Protein 2ZCM (pdb70)

Solvent-accessible surface area: 16017 Å² total

Foldseek 3Di:
DVQLLVVVLVQCLVQNLVGDALCNSCVSVVHHSVCCPPVPHHSLVSLVVNVVVLLVVLVVQEELVVVLVSVLCLLPVDDLSSLSSVVSCVVRDVVCVVVVVVSVVVSVVVLLVRLQRHDDVVFFQDPSVVSSVVVLNVVLSVLSSPCVVPVDVCSHSVVSSVVVVVVCVVGGD/DVQLLVQVLQVCLVQNLVRDDLCNSCVSVVHDSVVVVVPDDGSLVSVVVNVVVLLVLVLPLVQAELVSLLRSLLCLLPPDDLSSLSSVVSVVVDDPVCVVVNVVSVVVVVVSLLVVRLNRDDVVWFVDDSVVVSVSVLNVVLSVLSNCCVVPVDVCSHSVNSSVVVVVVSVVRTD

Organism: Staphylococcus epidermidis (strain ATCC 35984 / DSM 28319 / BCRC 17069 / CCUG 31568 / BM 3577 / RP62A) (NCBI:txid176279)

B-factor: mean 23.37, std 12.51, range [7.29, 65.71]

Radius of gyration: 21.3 Å; Cα contacts (8 Å, |Δi|>4): 359; chains: 2; bounding box: 66×36×51 Å

InterPro domains:
  IPR001647 DNA-binding HTH domain, TetR-type [PF00440] (5-48)
  IPR001647 DNA-binding HTH domain, TetR-type [PR00455] (5-18)
  IPR001647 DNA-binding HTH domain, TetR-type [PR00455] (26-49)
  IPR001647 DNA-binding HTH domain, TetR-type [PS50977] (1-59)
  IPR009057 Homedomain-like superfamily [SSF46689] (2-67)
  IPR041646 IcaR, C-terminal [PF18665] (72-181)
  IPR050624 Nucleoid occlusion factor SlmA/HTH-type transcriptional regulator [PTHR43479] (2-145)

CATH classification: 1.10.357.10

Nearest PDB structures (foldseek):
  2zcm-assembly1_A  TM=1.002E+00  e=6.397E-26  Staphylococcus epidermidis RP62A
  2zcm-assembly1_B  TM=9.582E-01  e=2.942E-22  Staphylococcus epidermidis RP62A
  2zcn-assembly2_D  TM=9.385E-01  e=4.643E-21  Staphylococcus epidermidis RP62A
  2zcn-assembly1_B  TM=9.420E-01  e=6.685E-21  Staphylococcus epidermidis RP62A
  2zcn-assembly2_C  TM=9.587E-01  e=2.726E-20  Staphylococcus epidermidis RP62A

Secondary structure (DSSP, 8-state):
-HHHHHHHHHHHHHH-TTT--HHHHHHHTT--HHHIIIII--HHHHHHHHHHHHHHHHHH---HHHHHHHHHHHHHHS-HHHHHHHHGGGG--GGGHHHHHHHHHHHHHHHHHHHHHH--TTTBSS-HHHHH----HHHHHHHHHHHHHH--GGG-HHHHHHHHHHHHHHHB-/-HHHHHHHHHHHHHH-TTT--HHHHHHHTT--GGGGGGT-SSHHHHHHHHHHHHHHHHHH-----HHHHHHHHHHHHHHS-HHHHHHHHGGGGS-GGGHHHHHHHHHHHHHHHHHHHGGG--TTTBSS-HHHHH----HHHHHHHHHHHHHH--GGG-HHHHHHHHHHHHHHHB-

Structure (mmCIF, N/CA/C/O backbone):
data_2ZCM
#
_entry.id   2ZCM
#
_cell.length_a   61.78
_cell.length_b   50.70
_cell.length_c   63.34
_cell.angle_alpha   90
_cell.angle_beta   97.09
_cell.angle_gamma   90
#
_symmetry.space_group_name_H-M   'P 1 21 1'
#
loop_
_entity.id
_entity.type
_entity.pdbx_description
1 polymer 'Biofilm operon icaABCD HTH-type negative transcriptional regulator icaR'
2 water water
#
loop_
_atom_site.group_PDB
_atom_site.id
_atom_site.type_symbol
_atom_site.label_atom_id
_atom_site.label_alt_id
_atom_site.label_comp_id
_atom_site.label_asym_id
_atom_site.label_entity_id
_atom_site.label_seq_id
_atom_site.pdbx_PDB_ins_code
_atom_site.Cartn_x
_atom_site.Cartn_y
_atom_site.Cartn_z
_atom_site.occupancy
_atom_site.B_iso_or_equiv
_atom_site.auth_seq_id
_atom_site.auth_comp_id
_atom_site.auth_asym_id
_atom_site.auth_atom_id
_atom_site.pdbx_PDB_model_num
ATOM 9 N N . LYS A 1 9 ? 30.579 28.100 64.137 1.00 23.27 2 LYS A N 1
ATOM 10 C CA . LYS A 1 9 ? 29.818 27.258 63.225 1.00 24.09 2 LYS A CA 1
ATOM 11 C C . LYS A 1 9 ? 28.365 27.682 63.225 1.00 24.17 2 LYS A C 1
ATOM 12 O O . LYS A 1 9 ? 27.762 27.812 62.150 1.00 22.40 2 LYS A O 1
ATOM 18 N N . ASP A 1 10 ? 27.802 27.940 64.401 1.00 24.49 3 ASP A N 1
ATOM 19 C CA . ASP A 1 10 ? 26.396 28.354 64.431 1.00 22.87 3 ASP A CA 1
ATOM 20 C C . ASP A 1 10 ? 26.179 29.685 63.732 1.00 22.26 3 ASP A C 1
ATOM 21 O O . ASP A 1 10 ? 25.203 29.862 63.025 1.00 20.87 3 ASP A O 1
ATOM 26 N N . LYS A 1 11 ? 27.094 30.619 63.906 1.00 19.77 4 LYS A N 1
ATOM 27 C CA . LYS A 1 11 ? 26.988 31.913 63.271 1.00 19.93 4 LYS A CA 1
ATOM 28 C C . LYS A 1 11 ? 27.086 31.770 61.743 1.00 19.03 4 LYS A C 1
ATOM 29 O O . LYS A 1 11 ? 26.376 32.454 60.995 1.00 18.75 4 LYS A O 1
ATOM 35 N N . ILE A 1 12 ? 27.975 30.888 61.274 1.00 17.03 5 ILE A N 1
ATOM 36 C CA . ILE A 1 12 ? 28.110 30.666 59.836 1.00 15.91 5 ILE A CA 1
ATOM 37 C C . ILE A 1 12 ? 26.770 30.142 59.282 1.00 12.61 5 ILE A C 1
ATOM 38 O O . ILE A 1 12 ? 26.300 30.621 58.272 1.00 13.53 5 ILE A O 1
ATOM 43 N N . ILE A 1 13 ? 26.190 29.149 59.937 1.00 15.90 6 ILE A N 1
ATOM 44 C CA . ILE A 1 13 ? 24.959 28.586 59.403 1.00 15.18 6 ILE A CA 1
ATOM 45 C C . ILE A 1 13 ? 23.840 29.592 59.450 1.00 16.62 6 ILE A C 1
ATOM 46 O O . ILE A 1 13 ? 23.070 29.686 58.494 1.00 15.82 6 ILE A O 1
ATOM 51 N N . ASP A 1 14 ? 23.744 30.367 60.525 1.00 17.49 7 ASP A N 1
ATOM 52 C CA . ASP A 1 14 ? 22.683 31.367 60.632 1.00 18.17 7 ASP A CA 1
ATOM 53 C C . ASP A 1 14 ? 22.782 32.390 59.501 1.00 15.70 7 ASP A C 1
ATOM 54 O O . ASP A 1 14 ? 21.791 32.695 58.832 1.00 18.44 7 ASP A O 1
ATOM 59 N N . ASN A 1 15 ? 23.992 32.891 59.225 1.00 14.07 8 ASN A N 1
ATOM 60 C CA . ASN A 1 15 ? 24.168 33.862 58.170 1.00 13.73 8 ASN A CA 1
ATOM 61 C C . ASN A 1 15 ? 24.000 33.262 56.757 1.00 13.31 8 ASN A C 1
ATOM 62 O O . ASN A 1 15 ? 23.584 33.951 55.830 1.00 14.95 8 ASN A O 1
ATOM 67 N N . ALA A 1 16 ? 24.387 31.997 56.603 1.00 15.39 9 ALA A N 1
ATOM 68 C CA . ALA A 1 16 ? 24.245 31.328 55.301 1.00 13.70 9 ALA A CA 1
ATOM 69 C C . ALA A 1 16 ? 22.745 31.174 54.959 1.00 12.44 9 ALA A C 1
ATOM 70 O O . ALA A 1 16 ? 22.358 31.394 53.844 1.00 14.24 9 ALA A O 1
ATOM 72 N N . ILE A 1 17 ? 21.952 30.836 55.964 1.00 14.49 10 ILE A N 1
ATOM 73 C CA . ILE A 1 17 ? 20.502 30.746 55.722 1.00 12.29 10 ILE A CA 1
ATOM 74 C C . ILE A 1 17 ? 19.987 32.074 55.188 1.00 14.04 10 ILE A C 1
ATOM 75 O O . ILE A 1 17 ? 19.249 32.096 54.218 1.00 14.05 10 ILE A O 1
ATOM 80 N N . THR A 1 18 ? 20.387 33.192 55.802 1.00 15.07 11 THR A N 1
ATOM 81 C CA . THR A 1 18 ? 19.973 34.488 55.291 1.00 15.72 11 THR A CA 1
ATOM 82 C C . THR A 1 18 ? 20.415 34.697 53.834 1.00 15.92 11 THR A C 1
ATOM 83 O O . THR A 1 18 ? 19.637 35.043 52.943 1.00 16.65 11 THR A O 1
ATOM 87 N N . LEU A 1 19 ? 21.705 34.463 53.567 1.00 13.75 12 LEU A N 1
ATOM 88 C CA . LEU A 1 19 ? 22.221 34.651 52.231 1.00 14.62 12 LEU A CA 1
ATOM 89 C C . LEU A 1 19 ? 21.631 33.747 51.140 1.00 14.24 12 LEU A C 1
ATOM 90 O O . LEU A 1 19 ? 21.278 34.240 50.048 1.00 13.93 12 LEU A O 1
ATOM 95 N N . PHE A 1 20 ? 21.528 32.447 51.444 1.00 14.72 13 PHE A N 1
ATOM 96 C CA . PHE A 1 20 ? 20.955 31.486 50.504 1.00 15.47 13 PHE A CA 1
ATOM 97 C C . PHE A 1 20 ? 19.514 31.895 50.215 1.00 16.49 13 PHE A C 1
ATOM 98 O O . PHE A 1 20 ? 19.081 31.861 49.074 1.00 16.09 13 PHE A O 1
ATOM 106 N N . SER A 1 21 ? 18.794 32.302 51.240 1.00 15.57 14 SER A N 1
ATOM 107 C CA . SER A 1 21 ? 17.404 32.696 50.977 1.00 16.28 14 SER A CA 1
ATOM 108 C C . SER A 1 21 ? 17.304 33.932 50.069 1.00 16.67 14 SER A C 1
ATOM 109 O O . SER A 1 21 ? 16.415 34.036 49.205 1.00 19.30 14 SER A O 1
ATOM 112 N N . GLU A 1 22 ? 18.214 34.878 50.211 1.00 17.96 15 GLU A N 1
ATOM 113 C CA . GLU A 1 22 ? 18.171 36.072 49.369 1.00 17.38 15 GLU A CA 1
ATOM 114 C C . GLU A 1 22 ? 18.645 35.912 47.926 1.00 20.65 15 GLU A C 1
ATOM 115 O O . GLU A 1 22 ? 18.067 36.461 46.980 1.00 20.82 15 GLU A O 1
ATOM 121 N N . LYS A 1 23 ? 19.706 35.148 47.739 1.00 17.64 16 LYS A N 1
ATOM 122 C CA . LYS A 1 23 ? 20.330 35.012 46.442 1.00 18.91 16 LYS A CA 1
ATOM 123 C C . LYS A 1 23 ? 20.207 33.675 45.757 1.00 17.92 16 LYS A C 1
ATOM 124 O O . LYS A 1 23 ? 20.499 33.520 44.556 1.00 22.73 16 LYS A O 1
ATOM 130 N N . GLY A 1 24 ? 19.792 32.675 46.526 1.00 18.94 17 GLY A N 1
ATOM 131 C CA . GLY A 1 24 ? 19.728 31.349 45.971 1.00 17.93 17 GLY A CA 1
ATOM 132 C C . GLY A 1 24 ? 21.098 30.726 46.137 1.00 18.75 17 GLY A C 1
ATOM 133 O O . GLY A 1 24 ? 22.128 31.436 46.302 1.00 18.12 17 GLY A O 1
ATOM 134 N N . TYR A 1 25 ? 21.154 29.399 46.081 1.00 17.30 18 TYR A N 1
ATOM 135 C CA . TYR A 1 25 ? 22.404 28.679 46.202 1.00 18.39 18 TYR A CA 1
ATOM 136 C C . TYR A 1 25 ? 23.432 29.159 45.159 1.00 18.53 18 TYR A C 1
ATOM 137 O O . TYR A 1 25 ? 24.599 29.447 45.494 1.00 18.50 18 TYR A O 1
ATOM 146 N N . ASP A 1 26 ? 23.008 29.290 43.903 1.00 17.72 19 ASP A N 1
ATOM 147 C CA . ASP A 1 26 ? 23.933 29.680 42.837 1.00 20.63 19 ASP A CA 1
ATOM 148 C C . ASP A 1 26 ? 24.404 31.108 42.962 1.00 18.02 19 ASP A C 1
ATOM 149 O O . ASP A 1 26 ? 25.454 31.456 42.442 1.00 23.06 19 ASP A O 1
ATOM 154 N N . GLY A 1 27 ? 23.613 31.945 43.596 1.00 16.82 20 GLY A N 1
ATOM 155 C CA . GLY A 1 27 ? 23.962 33.347 43.720 1.00 18.17 20 GLY A CA 1
ATOM 156 C C . GLY A 1 27 ? 24.705 33.707 44.999 1.00 18.69 20 GLY A C 1
ATOM 157 O O . GLY A 1 27 ? 25.032 34.880 45.207 1.00 19.92 20 GLY A O 1
ATOM 158 N N . THR A 1 28 ? 24.935 32.714 45.874 1.00 16.14 21 THR A N 1
ATOM 159 C CA . THR A 1 28 ? 25.611 32.938 47.163 1.00 14.74 21 THR A CA 1
ATOM 160 C C . THR A 1 28 ? 27.026 32.375 47.020 1.00 14.68 21 THR A C 1
ATOM 161 O O . THR A 1 28 ? 27.213 31.312 46.475 1.00 15.89 21 THR A O 1
ATOM 165 N N . THR A 1 29 ? 28.015 33.167 47.408 1.00 15.69 22 THR A N 1
ATOM 166 C CA . THR A 1 29 ? 29.409 32.707 47.393 1.00 13.81 22 THR A CA 1
ATOM 167 C C . THR A 1 29 ? 29.960 32.528 48.807 1.00 12.64 22 THR A C 1
ATOM 168 O O . THR A 1 29 ? 29.439 33.036 49.789 1.00 13.04 22 THR A O 1
ATOM 172 N N . LEU A 1 30 ? 31.073 31.805 48.879 1.00 12.87 23 LEU A N 1
ATOM 173 C CA . LEU A 1 30 ? 31.761 31.635 50.165 1.00 11.57 23 LEU A CA 1
ATOM 174 C C . LEU A 1 30 ? 32.258 32.971 50.645 1.00 12.91 23 LEU A C 1
ATOM 175 O O . LEU A 1 30 ? 32.267 33.217 51.820 1.00 13.61 23 LEU A O 1
ATOM 180 N N . ASP A 1 31 ? 32.657 33.845 49.734 1.00 12.36 24 ASP A N 1
ATOM 181 C CA . ASP A 1 31 ? 33.081 35.173 50.142 1.00 15.27 24 ASP A CA 1
ATOM 182 C C . ASP A 1 31 ? 31.912 35.913 50.793 1.00 15.57 24 ASP A C 1
ATOM 183 O O . ASP A 1 31 ? 32.090 36.588 51.810 1.00 14.88 24 ASP A O 1
ATOM 188 N N . ASP A 1 32 ? 30.695 35.756 50.268 1.00 13.96 25 ASP A N 1
ATOM 189 C CA . ASP A 1 32 ? 29.548 36.429 50.911 1.00 16.17 25 ASP A CA 1
ATOM 190 C C . ASP A 1 32 ? 29.380 35.934 52.347 1.00 13.04 25 ASP A C 1
ATOM 191 O O . ASP A 1 32 ? 29.203 36.694 53.306 1.00 14.82 25 ASP A O 1
ATOM 196 N N . ILE A 1 33 ? 29.409 34.612 52.513 1.00 11.65 26 ILE A N 1
ATOM 197 C CA . ILE A 1 33 ? 29.223 34.004 53.811 1.00 12.95 26 ILE A CA 1
ATOM 198 C C . ILE A 1 33 ? 30.369 34.365 54.774 1.00 12.49 26 ILE A C 1
ATOM 199 O O . ILE A 1 33 ? 30.158 34.733 55.902 1.00 14.66 26 ILE A O 1
ATOM 204 N N . SER A 1 34 ? 31.603 34.234 54.308 1.00 11.95 27 SER A N 1
ATOM 205 C CA . SER A 1 34 ? 32.773 34.530 55.166 1.00 14.27 27 SER A CA 1
ATOM 206 C C . SER A 1 34 ? 32.765 35.980 55.607 1.00 15.02 27 SER A C 1
ATOM 207 O O . SER A 1 34 ? 33.015 36.240 56.775 1.00 16.34 27 SER A O 1
ATOM 210 N N . LYS A 1 35 ? 32.468 36.911 54.709 1.00 16.82 28 LYS A N 1
ATOM 211 C CA . LYS A 1 35 ? 32.401 38.317 55.093 1.00 19.41 28 LYS A CA 1
ATOM 212 C C . LYS A 1 35 ? 31.356 38.589 56.158 1.00 21.66 28 LYS A C 1
ATOM 213 O O . LYS A 1 35 ? 31.544 39.463 57.014 1.00 22.53 28 LYS A O 1
ATOM 219 N N . SER A 1 36 ? 30.275 37.813 56.164 1.00 17.95 29 SER A N 1
ATOM 220 C CA . SER A 1 36 ? 29.226 38.034 57.137 1.00 17.69 29 SER A CA 1
ATOM 221 C C . SER A 1 36 ? 29.655 37.670 58.549 1.00 19.72 29 SER A C 1
ATOM 222 O O . SER A 1 36 ? 29.022 38.132 59.499 1.00 22.20 29 SER A O 1
ATOM 225 N N . VAL A 1 37 ? 30.741 36.891 58.701 1.00 18.23 30 VAL A N 1
ATOM 226 C CA . VAL A 1 37 ? 31.222 36.488 60.026 1.00 17.53 30 VAL A CA 1
ATOM 227 C C . VAL A 1 37 ? 32.683 36.935 60.266 1.00 17.59 30 VAL A C 1
ATOM 228 O O . VAL A 1 37 ? 33.371 36.410 61.118 1.00 20.57 30 VAL A O 1
ATOM 232 N N . ASN A 1 38 ? 33.115 37.883 59.453 1.00 20.53 31 ASN A N 1
ATOM 233 C CA . ASN A 1 38 ? 34.443 38.467 59.539 1.00 19.75 31 ASN A CA 1
ATOM 234 C C . ASN A 1 38 ? 35.622 37.539 59.417 1.00 20.81 31 ASN A C 1
ATOM 235 O O . ASN A 1 38 ? 36.604 37.678 60.173 1.00 21.51 31 ASN A O 1
ATOM 240 N N . ILE A 1 39 ? 35.541 36.565 58.514 1.00 17.66 32 ILE A N 1
ATOM 241 C CA . ILE A 1 39 ? 36.701 35.722 58.242 1.00 16.97 32 ILE A CA 1
ATOM 242 C C . ILE A 1 39 ? 36.911 35.705 56.733 1.00 15.38 32 ILE A C 1
ATOM 243 O O . ILE A 1 39 ? 36.014 36.098 55.960 1.00 16.34 32 ILE A O 1
ATOM 248 N N . LYS A 1 40 ? 38.099 35.288 56.327 1.00 16.29 33 LYS A N 1
ATOM 249 C CA . LYS A 1 40 ? 38.471 35.188 54.927 1.00 14.19 33 LYS A CA 1
ATOM 250 C C . LYS A 1 40 ? 37.778 33.997 54.248 1.00 13.50 33 LYS A C 1
ATOM 251 O O . LYS A 1 40 ? 37.532 32.944 54.863 1.00 12.06 33 LYS A O 1
ATOM 257 N N . LYS A 1 41 ? 37.524 34.127 52.954 1.00 11.15 34 LYS A N 1
ATOM 258 C CA . LYS A 1 41 ? 36.830 33.063 52.239 1.00 11.36 34 LYS A CA 1
ATOM 259 C C . LYS A 1 41 ? 37.603 31.743 52.263 1.00 10.84 34 LYS A C 1
ATOM 260 O O . LYS A 1 41 ? 36.978 30.682 52.309 1.00 9.66 34 LYS A O 1
ATOM 266 N N . ALA A 1 42 ? 38.942 31.782 52.207 1.00 9.82 35 ALA A N 1
ATOM 267 C CA . ALA A 1 42 ? 39.679 30.517 52.257 1.00 9.66 35 ALA A CA 1
ATOM 268 C C . ALA A 1 42 ? 39.624 29.881 53.650 1.00 9.76 35 ALA A C 1
ATOM 269 O O . ALA A 1 42 ? 39.580 28.690 53.780 1.00 10.32 35 ALA A O 1
ATOM 271 N N . SER A 1 43 ? 39.651 30.720 54.675 1.00 10.97 36 SER A N 1
ATOM 272 C CA . SER A 1 43 ? 39.486 30.200 56.040 1.00 11.40 36 SER A CA 1
ATOM 273 C C . SER A 1 43 ? 38.117 29.546 56.208 1.00 10.28 36 SER A C 1
ATOM 274 O O . SER A 1 43 ? 38.033 28.500 56.847 1.00 11.20 36 SER A O 1
ATOM 277 N N . LEU A 1 44 ? 37.058 30.115 55.610 1.00 10.23 37 LEU A N 1
ATOM 278 C CA . LEU A 1 44 ? 35.753 29.447 55.730 1.00 9.90 37 LEU A CA 1
ATOM 279 C C . LEU A 1 44 ? 35.815 28.069 55.077 1.00 9.20 37 LEU A C 1
ATOM 280 O O . LEU A 1 44 ? 35.443 27.055 55.710 1.00 10.54 37 LEU A O 1
ATOM 285 N N . TYR A 1 45 ? 36.356 28.004 53.859 1.00 8.46 38 TYR A N 1
ATOM 286 C CA . TYR A 1 45 ? 36.427 26.750 53.139 1.00 9.31 38 TYR A CA 1
ATOM 287 C C . TYR A 1 45 ? 37.248 25.667 53.855 1.00 10.14 38 TYR A C 1
ATOM 288 O O . TYR A 1 45 ? 36.837 24.513 53.948 1.00 11.84 38 TYR A O 1
ATOM 297 N N . TYR A 1 46 ? 38.438 26.059 54.321 1.00 8.89 39 TYR A N 1
ATOM 298 C CA . TYR A 1 46 ? 39.338 25.074 54.919 1.00 11.78 39 TYR A CA 1
ATOM 299 C C . TYR A 1 46 ? 39.101 24.821 56.404 1.00 12.38 39 TYR A C 1
ATOM 300 O O . TYR A 1 46 ? 39.296 23.717 56.864 1.00 16.27 39 TYR A O 1
ATOM 309 N N . HIS A 1 47 ? 38.726 25.828 57.172 1.00 10.53 40 HIS A N 1
ATOM 310 C CA . HIS A 1 47 ? 38.513 25.574 58.600 1.00 11.32 40 HIS A CA 1
ATOM 311 C C . HIS A 1 47 ? 37.125 24.999 58.867 1.00 12.94 40 HIS A C 1
ATOM 312 O O . HIS A 1 47 ? 36.954 24.274 59.830 1.00 14.85 40 HIS A O 1
ATOM 319 N N . TYR A 1 48 ? 36.150 25.267 57.991 1.00 12.42 41 TYR A N 1
ATOM 320 C CA . TYR A 1 48 ? 34.772 24.836 58.236 1.00 13.00 41 TYR A CA 1
ATOM 321 C C . TYR A 1 48 ? 34.122 23.919 57.232 1.00 16.58 41 TYR A C 1
ATOM 322 O O . TYR A 1 48 ? 33.782 22.804 57.582 1.00 21.51 41 TYR A O 1
ATOM 331 N N . ASP A 1 49 ? 33.927 24.353 55.993 1.00 14.11 42 ASP A N 1
ATOM 332 C CA . ASP A 1 49 ? 33.221 23.518 55.040 1.00 14.81 42 ASP A CA 1
ATOM 333 C C . ASP A 1 49 ? 33.165 24.158 53.665 1.00 11.19 42 ASP A C 1
ATOM 334 O O . ASP A 1 49 ? 33.289 25.383 53.561 1.00 11.82 42 ASP A O 1
ATOM 339 N N . ASN A 1 50 ? 32.953 23.329 52.637 1.00 11.19 43 ASN A N 1
ATOM 340 C CA . ASN A 1 50 ? 32.728 23.880 51.289 1.00 12.39 43 ASN A CA 1
ATOM 341 C C . ASN A 1 50 ? 31.243 24.381 51.226 1.00 10.68 43 ASN A C 1
ATOM 342 O O . ASN A 1 50 ? 30.446 24.194 52.156 1.00 11.51 43 ASN A O 1
ATOM 347 N N . LYS A 1 51 ? 30.891 25.036 50.125 1.00 10.94 44 LYS A N 1
ATOM 348 C CA . LYS A 1 51 ? 29.546 25.602 49.981 1.00 10.88 44 LYS A CA 1
ATOM 349 C C . LYS A 1 51 ? 28.427 24.582 50.059 1.00 11.01 44 LYS A C 1
ATOM 350 O O . LYS A 1 51 ? 27.416 24.842 50.731 1.00 12.05 44 LYS A O 1
ATOM 356 N N . GLU A 1 52 ? 28.604 23.421 49.433 1.00 11.16 45 GLU A N 1
ATOM 357 C CA . GLU A 1 52 ? 27.553 22.419 49.449 1.00 11.72 45 GLU A CA 1
ATOM 358 C C . GLU A 1 52 ? 27.290 21.905 50.858 1.00 13.41 45 GLU A C 1
ATOM 359 O O . GLU A 1 52 ? 26.131 21.690 51.223 1.00 12.38 45 GLU A O 1
ATOM 365 N N . GLU A 1 53 ? 28.320 21.720 51.669 1.00 11.64 46 GLU A N 1
ATOM 366 C CA . GLU A 1 53 ? 28.141 21.253 53.034 1.00 12.98 46 GLU A CA 1
ATOM 367 C C . GLU A 1 53 ? 27.537 22.358 53.912 1.00 11.44 46 GLU A C 1
ATOM 368 O O . GLU A 1 53 ? 26.720 22.051 54.795 1.00 13.00 46 GLU A O 1
ATOM 374 N N . ILE A 1 54 ? 27.898 23.627 53.707 1.00 10.83 47 ILE A N 1
ATOM 375 C CA . ILE A 1 54 ? 27.272 24.709 54.456 1.00 9.66 47 ILE A CA 1
ATOM 376 C C . ILE A 1 54 ? 25.768 24.721 54.079 1.00 10.47 47 ILE A C 1
ATOM 377 O O . ILE A 1 54 ? 24.912 24.873 54.971 1.00 10.75 47 ILE A O 1
ATOM 382 N N . TYR A 1 55 ? 25.465 24.488 52.801 1.00 10.27 48 TYR A N 1
ATOM 383 C CA . TYR A 1 55 ? 24.043 24.458 52.395 1.00 9.07 48 TYR A CA 1
ATOM 384 C C . TYR A 1 55 ? 23.367 23.232 53.021 1.00 10.83 48 TYR A C 1
ATOM 385 O O . TYR A 1 55 ? 22.249 23.356 53.557 1.00 10.75 48 TYR A O 1
ATOM 394 N N . ARG A 1 56 ? 23.998 22.072 53.024 1.00 11.66 49 ARG A N 1
ATOM 395 C CA . ARG A 1 56 ? 23.382 20.891 53.608 1.00 11.97 49 ARG A CA 1
ATOM 396 C C . ARG A 1 56 ? 23.036 21.147 55.075 1.00 10.69 49 ARG A C 1
ATOM 397 O O . ARG A 1 56 ? 21.909 20.835 55.524 1.00 11.56 49 ARG A O 1
ATOM 405 N N . LYS A 1 57 ? 23.952 21.743 55.822 1.00 11.26 50 LYS A N 1
ATOM 406 C CA . LYS A 1 57 ? 23.730 22.044 57.224 1.00 12.07 50 LYS A CA 1
ATOM 407 C C . LYS A 1 57 ? 22.660 23.114 57.415 1.00 11.29 50 LYS A C 1
ATOM 408 O O . LYS A 1 57 ? 21.873 23.051 58.366 1.00 13.25 50 LYS A O 1
ATOM 414 N N . SER A 1 58 ? 22.597 24.066 56.507 1.00 11.85 51 SER A N 1
ATOM 415 C CA . SER A 1 58 ? 21.540 25.102 56.583 1.00 12.78 51 SER A CA 1
ATOM 416 C C . SER A 1 58 ? 20.181 24.443 56.357 1.00 11.32 51 SER A C 1
ATOM 417 O O . SER A 1 58 ? 19.234 24.790 57.065 1.00 12.33 51 SER A O 1
ATOM 420 N N . VAL A 1 59 ? 20.088 23.519 55.412 1.00 10.57 52 VAL A N 1
ATOM 421 C CA . VAL A 1 59 ? 18.811 22.857 55.136 1.00 12.18 52 VAL A CA 1
ATOM 422 C C . VAL A 1 59 ? 18.445 21.985 56.315 1.00 11.44 52 VAL A C 1
ATOM 423 O O . VAL A 1 59 ? 17.258 21.905 56.712 1.00 12.44 52 VAL A O 1
ATOM 427 N N . GLU A 1 60 ? 19.409 21.339 56.964 1.00 12.61 53 GLU A N 1
ATOM 428 C CA . GLU A 1 60 ? 19.108 20.531 58.144 1.00 14.00 53 GLU A CA 1
ATOM 429 C C . GLU A 1 60 ? 18.538 21.436 59.249 1.00 12.87 53 GLU A C 1
ATOM 430 O O . GLU A 1 60 ? 17.564 21.034 59.892 1.00 15.12 53 GLU A O 1
ATOM 436 N N . ASN A 1 61 ? 19.122 22.614 59.450 1.00 12.68 54 ASN A N 1
ATOM 437 C CA . ASN A 1 61 ? 18.664 23.573 60.453 1.00 15.49 54 ASN A CA 1
ATOM 438 C C . ASN A 1 61 ? 17.211 24.005 60.077 1.00 13.67 54 ASN A C 1
ATOM 439 O O . ASN A 1 61 ? 16.340 24.076 60.944 1.00 14.97 54 ASN A O 1
ATOM 444 N N . CYS A 1 62 ? 16.948 24.225 58.794 1.00 13.57 55 CYS A N 1
ATOM 445 C CA . CYS A 1 62 ? 15.605 24.616 58.291 1.00 12.29 55 CYS A CA 1
ATOM 446 C C . CYS A 1 62 ? 14.590 23.528 58.656 1.00 13.71 55 CYS A C 1
ATOM 447 O O . CYS A 1 62 ? 13.505 23.834 59.226 1.00 13.35 55 CYS A O 1
ATOM 450 N N . PHE A 1 63 ? 14.861 22.271 58.335 1.00 14.38 56 PHE A N 1
ATOM 451 C CA . PHE A 1 63 ? 13.925 21.209 58.694 1.00 14.67 56 PHE A CA 1
ATOM 452 C C . PHE A 1 63 ? 13.742 21.104 60.182 1.00 16.53 56 PHE A C 1
ATOM 453 O O . PHE A 1 63 ? 12.600 20.929 60.635 1.00 17.16 56 PHE A O 1
ATOM 461 N N . ASN A 1 6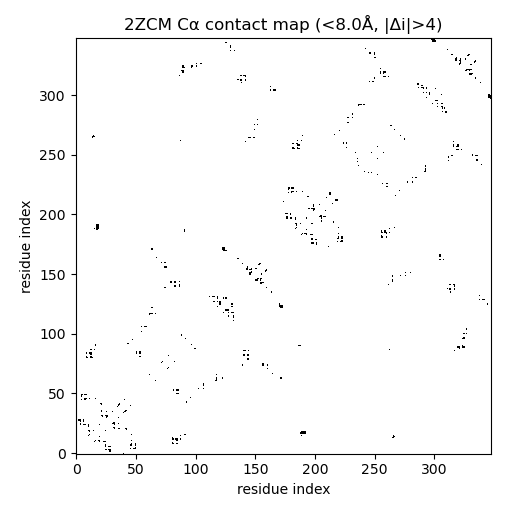4 ? 14.804 21.236 60.966 1.00 16.48 57 ASN A N 1
ATOM 462 C CA . ASN A 1 64 ? 14.636 21.198 62.416 1.00 20.58 57 ASN A CA 1
ATOM 463 C C . ASN A 1 64 ? 13.784 22.380 62.892 1.00 17.68 57 ASN A C 1
ATOM 464 O O . ASN A 1 64 ? 12.995 22.254 63.850 1.00 21.97 57 ASN A O 1
ATOM 469 N N . TYR A 1 65 ? 13.916 23.534 62.255 1.00 17.08 58 TYR A N 1
ATOM 470 C CA . TYR A 1 65 ? 13.139 24.708 62.652 1.00 17.48 58 TYR A CA 1
ATOM 471 C C . TYR A 1 65 ? 11.646 24.407 62.433 1.00 17.68 58 TYR A C 1
ATOM 472 O O . TYR A 1 65 ? 10.813 24.670 63.322 1.00 19.70 58 TYR A O 1
ATOM 481 N N . PHE A 1 66 ? 11.294 23.805 61.311 1.00 16.09 59 PHE A N 1
ATOM 482 C CA . PHE A 1 66 ? 9.872 23.513 60.994 1.00 16.89 59 PHE A CA 1
ATOM 483 C C . PHE A 1 66 ? 9.320 22.360 61.822 1.00 17.99 59 PHE A C 1
ATOM 484 O O . PHE A 1 66 ? 8.125 22.345 62.163 1.00 18.10 59 PHE A O 1
ATOM 492 N N . ILE A 1 67 ? 10.173 21.413 62.201 1.00 19.81 60 ILE A N 1
ATOM 493 C CA . ILE A 1 67 ? 9.735 20.298 63.043 1.00 24.05 60 ILE A CA 1
ATOM 494 C C . ILE A 1 67 ? 9.443 20.844 64.435 1.00 23.46 60 ILE A C 1
ATOM 495 O O . ILE A 1 67 ? 8.374 20.549 65.017 1.00 24.51 60 ILE A O 1
ATOM 500 N N . ASP A 1 68 ? 10.350 21.657 64.958 1.00 24.47 61 ASP A N 1
ATOM 501 C CA . ASP A 1 68 ? 10.216 22.241 66.279 1.00 28.70 61 ASP A CA 1
ATOM 502 C C . ASP A 1 68 ? 8.920 23.042 66.289 1.00 27.33 61 ASP A C 1
ATOM 503 O O . ASP A 1 68 ? 8.055 22.826 67.153 1.00 29.04 61 ASP A O 1
ATOM 508 N N . PHE A 1 69 ? 8.775 23.932 65.310 1.00 26.07 62 PHE A N 1
ATOM 509 C CA . PHE A 1 69 ? 7.600 24.802 65.191 1.00 25.36 62 PHE A CA 1
ATOM 510 C C . PHE A 1 69 ? 6.321 24.020 65.344 1.00 25.51 62 PHE A C 1
ATOM 511 O O . PHE A 1 69 ? 5.405 24.449 66.056 1.00 24.85 62 PHE A O 1
ATOM 527 N N . TYR A 1 78 ? -6.642 21.052 70.232 1.00 22.79 71 TYR A N 1
ATOM 528 C CA . TYR A 1 78 ? -7.021 20.751 68.837 1.00 17.87 71 TYR A CA 1
ATOM 529 C C . TYR A 1 78 ? -8.459 21.176 68.500 1.00 17.78 71 TYR A C 1
ATOM 530 O O . TYR A 1 78 ? -9.130 20.560 67.687 1.00 17.69 71 TYR A O 1
ATOM 539 N N . SER A 1 79 ? -8.910 22.263 69.100 1.00 16.57 72 SER A N 1
ATOM 540 C CA . SER A 1 79 ? -10.224 22.822 68.872 1.00 18.49 72 SER A CA 1
ATOM 541 C C . SER A 1 79 ? -10.144 23.675 67.595 1.00 14.95 72 SER A C 1
ATOM 542 O O . SER A 1 79 ? -9.028 23.860 67.048 1.00 16.73 72 SER A O 1
ATOM 545 N N . ILE A 1 80 ? -11.301 24.203 67.184 1.00 16.74 73 ILE A N 1
ATOM 546 C CA . ILE A 1 80 ? -11.358 25.071 66.009 1.00 17.02 73 ILE A CA 1
ATOM 547 C C . ILE A 1 80 ? -10.558 26.334 66.317 1.00 18.39 73 ILE A C 1
ATOM 548 O O . ILE A 1 80 ? -9.810 26.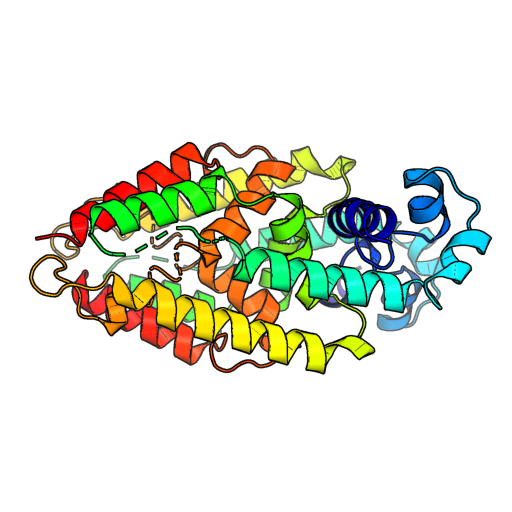810 65.461 1.00 15.79 73 ILE A O 1
ATOM 553 N N . ASP A 1 81 ? -10.673 26.882 67.526 1.00 18.47 74 ASP A N 1
ATOM 554 C CA . ASP A 1 81 ? -9.861 28.070 67.858 1.00 18.80 74 ASP A CA 1
ATOM 555 C C . ASP A 1 81 ? -8.382 27.728 67.728 1.00 19.10 74 ASP A C 1
ATOM 556 O O . ASP A 1 81 ? -7.565 28.561 67.261 1.00 17.88 74 ASP A O 1
ATOM 561 N N . GLY A 1 82 ? -8.009 26.516 68.136 1.00 16.52 75 GLY A N 1
ATOM 562 C CA . GLY A 1 82 ? -6.638 26.056 68.033 1.00 15.06 75 GLY A CA 1
ATOM 563 C C . GLY A 1 82 ? -6.150 25.989 66.582 1.00 15.59 75 GLY A C 1
ATOM 564 O O . GLY A 1 82 ? -4.990 26.274 66.294 1.00 16.02 75 GLY A O 1
ATOM 565 N N . LEU A 1 83 ? -7.043 25.612 65.669 1.00 14.63 76 LEU A N 1
ATOM 566 C CA . LEU A 1 83 ? -6.649 25.528 64.264 1.00 14.21 76 LEU A CA 1
ATOM 567 C C . LEU A 1 83 ? -6.355 26.971 63.760 1.00 12.80 76 LEU A C 1
ATOM 568 O O . LEU A 1 83 ? -5.358 27.189 63.071 1.00 13.47 76 LEU A O 1
ATOM 573 N N . TYR A 1 84 ? -7.203 27.939 64.110 1.00 13.43 77 TYR A N 1
ATOM 574 C CA . TYR A 1 84 ? -6.947 29.334 63.701 1.00 12.06 77 TYR A CA 1
ATOM 575 C C . TYR A 1 84 ? -5.614 29.780 64.241 1.00 14.83 77 TYR A C 1
ATOM 576 O O . TYR A 1 84 ? -4.840 30.418 63.512 1.00 13.39 77 TYR A O 1
ATOM 585 N N . GLN A 1 85 ? -5.308 29.452 65.483 1.00 14.71 78 GLN A N 1
ATOM 586 C CA . GLN A 1 85 ? -4.022 29.845 66.033 1.00 15.07 78 GLN A CA 1
ATOM 587 C C . GLN A 1 85 ? -2.821 29.164 65.394 1.00 15.79 78 GLN A C 1
ATOM 588 O O . GLN A 1 85 ? -1.775 29.786 65.247 1.00 16.20 78 GLN A O 1
ATOM 594 N N . PHE A 1 86 ? -2.967 27.925 64.928 1.00 15.63 79 PHE A N 1
ATOM 595 C CA . PHE A 1 86 ? -1.880 27.187 64.262 1.00 14.35 79 PHE A CA 1
ATOM 596 C C . PHE A 1 86 ? -1.561 27.959 62.982 1.00 12.50 79 PHE A C 1
ATOM 597 O O . PHE A 1 86 ? -0.417 28.221 62.669 1.00 14.36 79 PHE A O 1
ATOM 605 N N . LEU A 1 87 ? -2.597 28.340 62.237 1.00 12.11 80 LEU A N 1
ATOM 606 C CA . LEU A 1 87 ? -2.404 29.078 60.987 1.00 12.02 80 LEU A CA 1
ATOM 607 C C . LEU A 1 87 ? -1.873 30.530 61.239 1.00 10.91 80 LEU A C 1
ATOM 608 O O . LEU A 1 87 ? -1.003 31.014 60.524 1.00 12.29 80 LEU A O 1
ATOM 613 N N . PHE A 1 88 ? -2.379 31.185 62.285 1.00 11.58 81 PHE A N 1
ATOM 614 C CA . PHE A 1 88 ? -1.894 32.515 62.614 1.00 11.04 81 PHE A CA 1
ATOM 615 C C . PHE A 1 88 ? -0.382 32.439 62.890 1.00 11.66 81 PHE A C 1
ATOM 616 O O . PHE A 1 88 ? 0.385 33.283 62.412 1.00 11.26 81 PHE A O 1
ATOM 624 N N . LYS A 1 89 ? 0.051 31.478 63.705 1.00 11.98 82 LYS A N 1
ATOM 625 C CA . LYS A 1 89 ? 1.480 31.350 64.020 1.00 12.71 82 LYS A CA 1
ATOM 626 C C . LYS A 1 89 ? 2.295 31.031 62.799 1.00 13.55 82 LYS A C 1
ATOM 627 O O . LYS A 1 89 ? 3.405 31.514 62.611 1.00 13.34 82 LYS A O 1
ATOM 633 N N . PHE A 1 90 ? 1.782 30.201 61.939 1.00 13.26 83 PHE A N 1
ATOM 634 C CA . PHE A 1 90 ? 2.527 29.945 60.736 1.00 13.36 83 PHE A CA 1
ATOM 635 C C . PHE A 1 90 ? 2.788 31.234 59.915 1.00 11.51 83 PHE A C 1
ATOM 636 O O . PHE A 1 90 ? 3.881 31.448 59.392 1.00 15.93 83 PHE A O 1
ATOM 644 N N . ILE A 1 91 ? 1.768 32.110 59.807 1.00 11.30 84 ILE A N 1
ATOM 645 C CA . ILE A 1 91 ? 1.898 33.330 59.052 1.00 10.29 84 ILE A CA 1
ATOM 646 C C . ILE A 1 91 ? 2.795 34.379 59.748 1.00 10.59 84 ILE A C 1
ATOM 647 O O . ILE A 1 91 ? 3.650 34.997 59.109 1.00 12.53 84 ILE A O 1
ATOM 652 N N . PHE A 1 92 ? 2.579 34.565 61.032 1.00 10.72 85 PHE A N 1
ATOM 653 C CA . PHE A 1 92 ? 3.242 35.638 61.754 1.00 11.13 85 PHE A CA 1
ATOM 654 C C . PHE A 1 92 ? 4.442 35.260 62.591 1.00 12.55 85 PHE A C 1
ATOM 655 O O . PHE A 1 92 ? 5.226 36.157 62.972 1.00 15.63 85 PHE A O 1
ATOM 663 N N . ASP A 1 93 ? 4.610 33.986 62.902 1.00 13.51 86 ASP A N 1
ATOM 664 C CA . ASP A 1 93 ? 5.759 33.567 63.730 1.00 16.67 86 ASP A CA 1
ATOM 665 C C . ASP A 1 93 ? 6.841 32.771 63.001 1.00 18.27 86 ASP A C 1
ATOM 666 O O . ASP A 1 93 ? 7.955 32.577 63.544 1.00 22.90 86 ASP A O 1
ATOM 671 N N . VAL A 1 94 ? 6.568 32.354 61.768 1.00 16.60 87 VAL A N 1
ATOM 672 C CA . VAL A 1 94 ? 7.565 31.644 60.963 1.00 16.05 87 VAL A CA 1
ATOM 673 C C . VAL A 1 94 ? 8.354 32.650 60.113 1.00 16.78 87 VAL A C 1
ATOM 674 O O . VAL A 1 94 ? 7.797 33.361 59.259 1.00 19.94 87 VAL A O 1
ATOM 678 N N . ASP A 1 95 ? 9.668 32.687 60.310 1.00 15.33 88 ASP A N 1
ATOM 679 C CA . ASP A 1 95 ? 10.565 33.602 59.634 1.00 15.81 88 ASP A CA 1
ATOM 680 C C . ASP A 1 95 ? 10.558 33.423 58.150 1.00 15.25 88 ASP A C 1
ATOM 681 O O . ASP A 1 95 ? 10.736 32.310 57.668 1.00 15.50 88 ASP A O 1
ATOM 686 N N . GLU A 1 96 ? 10.373 34.496 57.400 1.00 15.40 89 GLU A N 1
ATOM 687 C CA . GLU A 1 96 ? 10.306 34.314 55.961 1.00 16.86 89 GLU A CA 1
ATOM 688 C C . GLU A 1 96 ? 11.580 33.769 55.370 1.00 15.70 89 GLU A C 1
ATOM 689 O O . GLU A 1 96 ? 11.510 33.166 54.294 1.00 15.92 89 GLU A O 1
ATOM 695 N N . ARG A 1 97 ? 12.742 34.007 55.999 1.00 15.92 90 ARG A N 1
ATOM 696 C CA . ARG A 1 97 ? 13.946 33.401 55.417 1.00 14.75 90 ARG A CA 1
ATOM 697 C C . ARG A 1 97 ? 13.892 31.879 55.431 1.00 14.38 90 ARG A C 1
ATOM 698 O O . ARG A 1 97 ? 14.402 31.266 54.521 1.00 13.57 90 ARG A O 1
ATOM 706 N N . TYR A 1 98 ? 13.262 31.276 56.449 1.00 14.34 91 TYR A N 1
ATOM 707 C CA . TYR A 1 98 ? 13.134 29.805 56.440 1.00 14.50 91 TYR A CA 1
ATOM 708 C C . TYR A 1 98 ? 12.119 29.351 55.392 1.00 13.79 91 TYR A C 1
ATOM 709 O O . TYR A 1 98 ? 12.291 28.325 54.754 1.00 13.87 91 TYR A O 1
ATOM 718 N N . ILE A 1 99 ? 11.026 30.095 55.240 1.00 13.64 92 ILE A N 1
ATOM 719 C CA . ILE A 1 99 ? 10.048 29.764 54.188 1.00 13.05 92 ILE A CA 1
ATOM 720 C C . ILE A 1 99 ? 10.685 29.855 52.814 1.00 12.49 92 ILE A C 1
ATOM 721 O O . ILE A 1 99 ? 10.533 28.951 51.997 1.00 12.64 92 ILE A O 1
ATOM 726 N N . LYS A 1 100 ? 11.484 30.914 52.580 1.00 12.51 93 LYS A N 1
ATOM 727 C CA . LYS A 1 100 ? 12.102 31.100 51.276 1.00 13.91 93 LYS A CA 1
ATOM 728 C C . LYS A 1 100 ? 13.133 29.992 51.034 1.00 11.88 93 LYS A C 1
ATOM 729 O O . LYS A 1 100 ? 13.205 29.428 49.944 1.00 13.41 93 LYS A O 1
ATOM 735 N N . LEU A 1 101 ? 13.908 29.661 52.075 1.00 13.27 94 LEU A N 1
ATOM 736 C CA . LEU A 1 101 ? 14.895 28.577 51.932 1.00 11.13 94 LEU A CA 1
ATOM 737 C C . LEU A 1 101 ? 14.177 27.272 51.559 1.00 10.51 94 LEU A C 1
ATOM 738 O O . LEU A 1 101 ? 14.600 26.527 50.701 1.00 12.21 94 LEU A O 1
ATOM 743 N N . TYR A 1 102 ? 13.028 27.048 52.219 1.00 11.49 95 TYR A N 1
ATOM 744 C CA . TYR A 1 102 ? 12.224 25.854 51.938 1.00 11.34 95 TYR A CA 1
ATOM 745 C C . TYR A 1 102 ? 11.736 25.836 50.480 1.00 11.69 95 TYR A C 1
ATOM 746 O O . TYR A 1 102 ? 11.887 24.848 49.779 1.00 12.04 95 TYR A O 1
ATOM 755 N N . VAL A 1 103 ? 11.159 26.950 50.002 1.00 11.47 96 VAL A N 1
ATOM 756 C CA . VAL A 1 103 ? 10.680 26.977 48.619 1.00 12.34 96 VAL A CA 1
ATOM 757 C C . VAL A 1 103 ? 11.825 26.731 47.637 1.00 12.45 96 VAL A C 1
ATOM 758 O O . VAL A 1 103 ? 11.686 26.050 46.611 1.00 14.97 96 VAL A O 1
ATOM 762 N N . GLN A 1 104 ? 12.985 27.285 47.974 1.00 11.84 97 GLN A N 1
ATOM 763 C CA . GLN A 1 104 ? 14.161 27.149 47.111 1.00 13.09 97 GLN A CA 1
ATOM 764 C C . GLN A 1 104 ? 14.760 25.769 47.060 1.00 11.97 97 GLN A C 1
ATOM 765 O O . GLN A 1 104 ? 15.676 25.554 46.269 1.00 14.53 97 GLN A O 1
ATOM 771 N N . LEU A 1 105 ? 14.273 24.839 47.880 1.00 12.58 98 LEU A N 1
ATOM 772 C CA . LEU A 1 105 ? 14.794 23.483 47.835 1.00 13.21 98 LEU A CA 1
ATOM 773 C C . LEU A 1 105 ? 14.658 22.880 46.457 1.00 16.61 98 LEU A C 1
ATOM 774 O O . LEU A 1 105 ? 15.392 21.919 46.111 1.00 16.03 98 LEU A O 1
ATOM 779 N N . SER A 1 106 ? 13.761 23.432 45.645 1.00 15.66 99 SER A N 1
ATOM 780 C CA . SER A 1 106 ? 13.587 22.884 44.302 1.00 18.93 99 SER A CA 1
ATOM 781 C C . SER A 1 106 ? 14.802 23.099 43.396 1.00 20.17 99 SER A C 1
ATOM 782 O O . SER A 1 106 ? 14.876 22.503 42.318 1.00 23.60 99 SER A O 1
ATOM 785 N N . SER A 1 107 ? 15.737 23.938 43.831 1.00 19.41 100 SER A N 1
ATOM 786 C CA . SER A 1 107 ? 16.986 24.194 43.096 1.00 18.41 100 SER A CA 1
ATOM 787 C C . SER A 1 107 ? 18.192 23.593 43.810 1.00 19.62 100 SER A C 1
ATOM 788 O O . SER A 1 107 ? 19.343 23.913 43.453 1.00 20.11 100 SER A O 1
ATOM 791 N N . ALA A 1 108 ? 17.975 22.714 44.785 1.00 16.99 101 ALA A N 1
ATOM 792 C CA . ALA A 1 108 ? 19.103 22.178 45.568 1.00 16.67 101 ALA A CA 1
ATOM 793 C C . ALA A 1 108 ? 20.104 21.382 44.743 1.00 16.78 101 ALA A C 1
ATOM 794 O O . ALA A 1 108 ? 19.731 20.789 43.727 1.00 18.59 101 ALA A O 1
ATOM 796 N N . PRO A 1 109 ? 21.393 21.390 45.157 1.00 17.03 102 PRO A N 1
ATOM 797 C CA . PRO A 1 109 ? 22.426 20.631 44.436 1.00 18.33 102 PRO A CA 1
ATOM 798 C C . PRO A 1 109 ? 21.933 19.188 44.354 1.00 15.83 102 PRO A C 1
ATOM 799 O O . PRO A 1 109 ? 21.443 18.630 45.343 1.00 17.22 102 PRO A O 1
ATOM 803 N N . GLU A 1 110 ? 22.089 18.571 43.183 1.00 17.26 103 GLU A N 1
ATOM 804 C CA . GLU A 1 110 ? 21.578 17.216 42.925 1.00 19.53 103 GLU A CA 1
ATOM 805 C C . GLU A 1 110 ? 22.001 16.113 43.887 1.00 17.77 103 GLU A C 1
ATOM 806 O O . GLU A 1 110 ? 21.215 15.200 44.206 1.00 17.78 103 GLU A O 1
ATOM 812 N N . ALA A 1 111 ? 23.239 16.165 44.377 1.00 16.11 104 ALA A N 1
ATOM 813 C CA . ALA A 1 111 ? 23.675 15.139 45.309 1.00 14.01 104 ALA A CA 1
ATOM 814 C C . ALA A 1 111 ? 22.842 15.070 46.609 1.00 14.83 104 ALA A C 1
ATOM 815 O O . ALA A 1 111 ? 22.821 14.051 47.290 1.00 17.04 104 ALA A O 1
ATOM 817 N N . LEU A 1 112 ? 22.138 16.155 46.917 1.00 14.72 105 LEU A N 1
ATOM 818 C CA . LEU A 1 112 ? 21.324 16.215 48.120 1.00 15.36 105 LEU A CA 1
ATOM 819 C C . LEU A 1 112 ? 19.863 15.851 47.846 1.00 15.04 105 LEU A C 1
ATOM 820 O O . LEU A 1 112 ? 19.038 15.902 48.776 1.00 16.34 105 LEU A O 1
ATOM 825 N N . ASN A 1 113 ? 19.536 15.448 46.633 1.00 15.74 106 ASN A N 1
ATOM 826 C CA . ASN A 1 113 ? 18.139 15.176 46.300 1.00 17.13 106 ASN A CA 1
ATOM 827 C C . ASN A 1 113 ? 17.495 14.172 47.218 1.00 18.16 106 ASN A C 1
ATOM 828 O O . ASN A 1 113 ? 16.427 14.443 47.801 1.00 16.10 106 ASN A O 1
ATOM 833 N N . SER A 1 114 ? 18.117 13.015 47.401 1.00 16.58 107 SER A N 1
ATOM 834 C CA . SER A 1 114 ? 17.503 11.982 48.186 1.00 19.32 107 SER A CA 1
ATOM 835 C C . SER A 1 114 ? 17.337 12.342 49.652 1.00 14.82 107 SER A C 1
ATOM 836 O O . SER A 1 114 ? 16.279 12.051 50.242 1.00 17.66 107 SER A O 1
ATOM 839 N N . GLU A 1 115 ? 18.316 12.999 50.256 1.00 15.89 108 GLU A N 1
ATOM 840 C CA . GLU A 1 115 ? 18.208 13.321 51.659 1.00 14.49 108 GLU A CA 1
ATOM 841 C C . GLU A 1 115 ? 17.142 14.394 51.868 1.00 14.29 108 GLU A C 1
ATOM 842 O O . GLU A 1 115 ? 16.375 14.293 52.835 1.00 15.22 108 GLU A O 1
ATOM 848 N N . ILE A 1 116 ? 17.057 15.353 50.972 1.00 13.71 109 ILE A N 1
ATOM 849 C CA . ILE A 1 116 ? 16.002 16.374 51.068 1.00 13.91 109 ILE A CA 1
ATOM 850 C C . ILE A 1 116 ? 14.636 15.727 50.853 1.00 14.81 109 ILE A C 1
ATOM 851 O O . ILE A 1 116 ? 13.694 16.046 51.607 1.00 14.45 109 ILE A O 1
ATOM 856 N N . LYS A 1 117 ? 14.491 14.821 49.889 1.00 15.02 110 LYS A N 1
ATOM 857 C CA . LYS A 1 117 ? 13.203 14.135 49.642 1.00 14.41 110 LYS A CA 1
ATOM 858 C C . LYS A 1 117 ? 12.737 13.431 50.905 1.00 17.31 110 LYS A C 1
ATOM 859 O O . LYS A 1 117 ? 11.544 13.476 51.226 1.00 18.39 110 LYS A O 1
ATOM 865 N N . HIS A 1 118 ? 13.636 12.771 51.623 1.00 16.15 111 HIS A N 1
ATOM 866 C CA . HIS A 1 118 ? 13.317 12.098 52.880 1.00 18.45 111 HIS A CA 1
ATOM 867 C C . HIS A 1 118 ? 12.799 13.099 53.900 1.00 18.77 111 HIS A C 1
ATOM 868 O O . HIS A 1 118 ? 11.771 12.880 54.564 1.00 18.68 111 HIS A O 1
ATOM 875 N N . HIS A 1 119 ? 13.474 14.227 54.029 1.00 15.58 112 HIS A N 1
ATOM 876 C CA . HIS A 1 119 ? 13.038 15.247 54.975 1.00 15.21 112 HIS A CA 1
ATOM 877 C C . HIS A 1 119 ? 11.664 15.757 54.594 1.00 14.39 112 HIS A C 1
ATOM 878 O O . HIS A 1 119 ? 10.848 15.951 55.504 1.00 15.15 112 HIS A O 1
ATOM 885 N N . LEU A 1 120 ? 11.404 15.956 53.308 1.00 14.99 113 LEU A N 1
ATOM 886 C CA . LEU A 1 120 ? 10.095 16.478 52.848 1.00 13.82 113 LEU A CA 1
ATOM 887 C C . LEU A 1 120 ? 9.006 15.481 53.179 1.00 16.70 113 LEU A C 1
ATOM 888 O O . LEU A 1 120 ? 7.922 15.879 53.643 1.00 16.54 113 LEU A O 1
ATOM 893 N N . GLN A 1 121 ? 9.265 14.210 52.950 1.00 16.71 114 GLN A N 1
ATOM 894 C CA . GLN A 1 121 ? 8.268 13.177 53.222 1.00 17.05 114 GLN A CA 1
ATOM 895 C C . GLN A 1 121 ? 7.985 13.155 54.736 1.00 16.98 114 GLN A C 1
ATOM 896 O O . GLN A 1 121 ? 6.812 13.055 55.164 1.00 17.89 114 GLN A O 1
ATOM 902 N N . GLU A 1 122 ? 8.983 13.297 55.583 1.00 17.60 115 GLU A N 1
ATOM 903 C CA . GLU A 1 122 ? 8.743 13.296 57.022 1.00 20.35 115 GLU A CA 1
ATOM 904 C C . GLU A 1 122 ? 7.888 14.500 57.433 1.00 19.09 115 GLU A C 1
ATOM 905 O O . GLU A 1 122 ? 6.930 14.338 58.211 1.00 18.26 115 GLU A O 1
ATOM 911 N N . ILE A 1 123 ? 8.222 15.691 56.936 1.00 17.90 116 ILE A N 1
ATOM 912 C CA . ILE A 1 123 ? 7.484 16.933 57.221 1.00 18.91 116 ILE A CA 1
ATOM 913 C C . ILE A 1 123 ? 6.019 16.710 56.796 1.00 16.86 116 ILE A C 1
ATOM 914 O O . ILE A 1 123 ? 5.067 17.083 57.542 1.00 15.09 116 ILE A O 1
ATOM 919 N N . ASN A 1 124 ? 5.821 16.206 55.591 1.00 15.37 117 ASN A N 1
ATOM 920 C CA . ASN A 1 124 ? 4.466 16.010 55.055 1.00 14.91 117 ASN A CA 1
ATOM 921 C C . ASN A 1 124 ? 3.652 15.066 55.931 1.00 15.32 117 ASN A C 1
ATOM 922 O O . ASN A 1 124 ? 2.458 15.328 56.214 1.00 13.36 117 ASN A O 1
ATOM 927 N N . THR A 1 125 ? 4.263 13.995 56.411 1.00 14.26 118 THR A N 1
ATOM 928 C CA . THR A 1 125 ? 3.550 13.054 57.256 1.00 14.68 118 THR A CA 1
ATOM 929 C C . THR A 1 125 ? 3.196 13.687 58.585 1.00 15.73 118 THR A C 1
ATOM 930 O O . THR A 1 125 ? 2.059 13.525 59.097 1.00 13.83 118 THR A O 1
ATOM 934 N N . THR A 1 126 ? 4.131 14.405 59.189 1.00 13.44 119 THR A N 1
ATOM 935 C CA . THR A 1 126 ? 3.920 15.063 60.462 1.00 14.95 119 THR A CA 1
ATOM 936 C C . THR A 1 126 ? 2.752 16.058 60.365 1.00 15.14 119 THR A C 1
ATOM 937 O O . THR A 1 126 ? 1.839 16.073 61.208 1.00 15.44 119 THR A O 1
ATOM 941 N N . LEU A 1 127 ? 2.775 16.876 59.334 1.00 14.81 120 LEU A N 1
ATOM 942 C CA . LEU A 1 127 ? 1.702 17.843 59.117 1.00 13.67 120 LEU A CA 1
ATOM 943 C C . LEU A 1 127 ? 0.361 17.144 58.898 1.00 13.42 120 LEU A C 1
ATOM 944 O O . LEU A 1 127 ? -0.667 17.530 59.477 1.00 14.00 120 LEU A O 1
ATOM 949 N N . HIS A 1 128 ? 0.306 16.104 58.106 1.00 12.37 121 HIS A N 1
ATOM 950 C CA . HIS A 1 128 ? -0.905 15.384 57.893 1.00 12.87 121 HIS A CA 1
ATOM 951 C C . HIS A 1 128 ? -1.458 14.865 59.205 1.00 14.35 121 HIS A C 1
ATOM 952 O O . HIS A 1 128 ? -2.667 15.010 59.485 1.00 13.54 121 HIS A O 1
ATOM 959 N N . ASP A 1 129 ? -0.608 14.220 59.991 1.00 14.35 122 ASP A N 1
ATOM 960 C CA . ASP A 1 129 ? -1.028 13.688 61.297 1.00 14.56 122 ASP A CA 1
ATOM 961 C C . ASP A 1 129 ? -1.579 14.787 62.207 1.00 13.81 122 ASP A C 1
ATOM 962 O O . ASP A 1 129 ? -2.579 14.539 62.930 1.00 16.56 122 ASP A O 1
ATOM 967 N N . GLU A 1 130 ? -0.970 15.977 62.220 1.00 12.88 123 GLU A N 1
ATOM 968 C CA . GLU A 1 130 ? -1.519 17.078 63.011 1.00 15.11 123 GLU A CA 1
ATOM 969 C C . GLU A 1 130 ? -2.891 17.512 62.498 1.00 15.17 123 GLU A C 1
ATOM 970 O O . GLU A 1 130 ? -3.825 17.760 63.299 1.00 15.25 123 GLU A O 1
ATOM 976 N N . LEU A 1 131 ? -3.062 17.611 61.189 1.00 12.12 124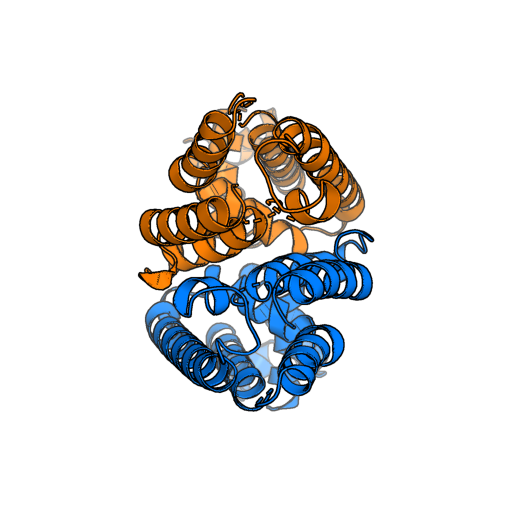 LEU A N 1
ATOM 977 C CA . LEU A 1 131 ? -4.333 18.069 60.648 1.00 12.78 124 LEU A CA 1
ATOM 978 C C . LEU A 1 131 ? -5.451 17.061 60.926 1.00 14.47 124 LEU A C 1
ATOM 979 O O . LEU A 1 131 ? -6.646 17.437 61.130 1.00 14.90 124 LEU A O 1
ATOM 984 N N . ILE A 1 132 ? -5.141 15.770 60.921 1.00 13.15 125 ILE A N 1
ATOM 985 C CA . ILE A 1 132 ? -6.120 14.751 61.259 1.00 13.15 125 ILE A CA 1
ATOM 986 C C . ILE A 1 132 ? -6.625 15.009 62.690 1.00 16.32 125 ILE A C 1
ATOM 987 O O . ILE A 1 132 ? -7.826 14.763 62.917 1.00 16.76 125 ILE A O 1
ATOM 992 N N . LYS A 1 133 ? -5.796 15.535 63.607 1.00 13.75 126 LYS A N 1
ATOM 993 C CA . LYS A 1 133 ? -6.209 15.775 65.000 1.00 14.98 126 LYS A CA 1
ATOM 994 C C . LYS A 1 133 ? -7.190 16.925 65.079 1.00 14.57 126 LYS A C 1
ATOM 995 O O . LYS A 1 133 ? -8.060 16.986 65.964 1.00 15.61 126 LYS A O 1
ATOM 1001 N N . TYR A 1 134 ? -7.081 17.880 64.165 1.00 12.38 127 TYR A N 1
ATOM 1002 C CA . TYR A 1 134 ? -8.022 18.988 64.179 1.00 12.40 127 TYR A CA 1
ATOM 1003 C C . TYR A 1 134 ? -9.335 18.678 63.448 1.00 9.86 127 TYR A C 1
ATOM 1004 O O . TYR A 1 134 ? -10.354 19.328 63.658 1.00 12.44 127 TYR A O 1
ATOM 1013 N N . TYR A 1 135 ? -9.320 17.676 62.588 1.00 10.71 128 TYR A N 1
ATOM 1014 C CA . TYR A 1 135 ? -10.510 17.399 61.775 1.00 10.17 128 TYR A CA 1
ATOM 1015 C C . TYR A 1 135 ? -11.655 16.838 62.600 1.00 11.93 128 TYR A C 1
ATOM 1016 O O . TYR A 1 135 ? -11.543 15.767 63.199 1.00 13.22 128 TYR A O 1
ATOM 1025 N N . ASP A 1 136 ? -12.783 17.554 62.600 1.00 10.97 129 ASP A N 1
ATOM 1026 C CA . ASP A 1 136 ? -13.927 17.171 63.467 1.00 11.78 129 ASP A CA 1
ATOM 1027 C C . ASP A 1 136 ? -15.124 17.523 62.585 1.00 10.83 129 ASP A C 1
ATOM 1028 O O . ASP A 1 136 ? -15.477 18.723 62.477 1.00 11.17 129 ASP A O 1
ATOM 1033 N N . PRO A 1 137 ? -15.827 16.531 62.053 1.00 10.87 130 PRO A N 1
ATOM 1034 C CA . PRO A 1 137 ? -16.958 16.850 61.179 1.00 12.23 130 PRO A CA 1
ATOM 1035 C C . PRO A 1 137 ? -18.117 17.536 61.859 1.00 12.56 130 PRO A C 1
ATOM 1036 O O . PRO A 1 137 ? -18.950 18.101 61.191 1.00 13.40 130 PRO A O 1
ATOM 1040 N N . THR A 1 138 ? -18.181 17.520 63.190 1.00 11.72 131 THR A N 1
ATOM 1041 C CA . THR A 1 138 ? -19.264 18.249 63.860 1.00 12.15 131 THR A CA 1
ATOM 1042 C C . THR A 1 138 ? -19.045 19.741 63.816 1.00 12.15 131 THR A C 1
ATOM 1043 O O . THR A 1 138 ? -19.992 20.507 64.086 1.00 14.13 131 THR A O 1
ATOM 1047 N N . HIS A 1 139 ? -17.814 20.174 63.496 1.00 11.75 132 HIS A N 1
ATOM 1048 C CA . HIS A 1 139 ? -17.509 21.610 63.410 1.00 11.92 132 HIS A CA 1
ATOM 1049 C C . HIS A 1 139 ? -16.971 22.036 62.053 1.00 10.65 132 HIS A C 1
ATOM 1050 O O . HIS A 1 139 ? -16.642 23.214 61.881 1.00 14.14 132 HIS A O 1
ATOM 1057 N N . ILE A 1 140 ? -16.825 21.104 61.108 1.00 8.69 133 ILE A N 1
ATOM 1058 C CA . ILE A 1 140 ? -16.210 21.412 59.806 1.00 9.76 133 ILE A CA 1
ATOM 1059 C C . ILE A 1 140 ? -17.095 20.807 58.723 1.00 10.17 133 ILE A C 1
ATOM 1060 O O . ILE A 1 140 ? -17.355 19.603 58.681 1.00 11.59 133 ILE A O 1
ATOM 1065 N N . ALA A 1 141 ? -17.541 21.675 57.815 1.00 10.54 134 ALA A N 1
ATOM 1066 C CA . ALA A 1 141 ? -18.413 21.278 56.692 1.00 11.42 134 ALA A CA 1
ATOM 1067 C C . ALA A 1 141 ? -17.677 20.809 55.430 1.00 14.82 134 ALA A C 1
ATOM 1068 O O . ALA A 1 141 ? -17.999 21.199 54.287 1.00 19.89 134 ALA A O 1
ATOM 1070 N N . LEU A 1 142 ? -16.611 20.110 55.623 1.00 12.62 135 LEU A N 1
ATOM 1071 C CA . LEU A 1 142 ? -15.869 19.525 54.542 1.00 11.50 135 LEU A CA 1
ATOM 1072 C C . LEU A 1 142 ? -15.652 18.092 55.002 1.00 10.31 135 LEU A C 1
ATOM 1073 O O . LEU A 1 142 ? -15.599 17.832 56.207 1.00 12.57 135 LEU A O 1
ATOM 1078 N N . ASP A 1 143 ? -15.463 17.174 54.068 1.00 12.10 136 ASP A N 1
ATOM 1079 C CA . ASP A 1 143 ? -15.056 15.842 54.456 1.00 13.11 136 ASP A CA 1
ATOM 1080 C C . ASP A 1 143 ? -13.553 15.891 54.807 1.00 12.56 136 ASP A C 1
ATOM 1081 O O . ASP A 1 143 ? -12.884 16.931 54.625 1.00 12.32 136 ASP A O 1
ATOM 1086 N N . LYS A 1 144 ? -13.019 14.810 55.355 1.00 11.56 137 LYS A N 1
ATOM 1087 C CA . LYS A 1 144 ? -11.663 14.782 55.859 1.00 11.97 137 LYS A CA 1
ATOM 1088 C C . LYS A 1 144 ? -10.621 15.184 54.834 1.00 11.37 137 LYS A C 1
ATOM 1089 O O . LYS A 1 144 ? -9.791 16.044 55.086 1.00 10.47 137 LYS A O 1
ATOM 1095 N N . GLU A 1 145 ? -10.634 14.542 53.678 1.00 11.35 138 GLU A N 1
ATOM 1096 C CA . GLU A 1 145 ? -9.620 14.830 52.684 1.00 12.04 138 GLU A CA 1
ATOM 1097 C C . GLU A 1 145 ? -9.698 16.252 52.160 1.00 9.90 138 GLU A C 1
ATOM 1098 O O . GLU A 1 145 ? -8.673 16.881 51.954 1.00 10.59 138 GLU A O 1
ATOM 1104 N N . ASP A 1 146 ? -10.889 16.746 51.922 1.00 9.78 139 ASP A N 1
ATOM 1105 C CA . ASP A 1 146 ? -11.040 18.098 51.412 1.00 9.49 139 ASP A CA 1
ATOM 1106 C C . ASP A 1 146 ? -10.559 19.084 52.474 1.00 10.08 139 ASP A C 1
ATOM 1107 O O . ASP A 1 146 ? -9.942 20.108 52.105 1.00 9.37 139 ASP A O 1
ATOM 1112 N N . PHE A 1 147 ? -10.815 18.829 53.758 1.00 9.03 140 PHE A N 1
ATOM 1113 C CA . PHE A 1 147 ? -10.321 19.728 54.815 1.00 8.33 140 PHE A CA 1
ATOM 1114 C C . PHE A 1 147 ? -8.787 19.730 54.818 1.00 8.78 140 PHE A C 1
ATOM 1115 O O . PHE A 1 147 ? -8.140 20.794 54.806 1.00 8.69 140 PHE A O 1
ATOM 1123 N N . ILE A 1 148 ? -8.185 18.546 54.847 1.00 8.89 141 ILE A N 1
ATOM 1124 C CA . ILE A 1 148 ? -6.749 18.458 54.907 1.00 10.28 141 ILE A CA 1
ATOM 1125 C C . ILE A 1 148 ? -6.143 19.146 53.688 1.00 9.44 141 ILE A C 1
ATOM 1126 O O . ILE A 1 148 ? -5.175 19.947 53.821 1.00 9.85 141 ILE A O 1
ATOM 1131 N N . ASN A 1 149 ? -6.687 18.875 52.530 1.00 9.00 142 ASN A N 1
ATOM 1132 C CA . ASN A 1 149 ? -6.147 19.457 51.297 1.00 9.71 142 ASN A CA 1
ATOM 1133 C C . ASN A 1 149 ? -6.293 20.929 51.274 1.00 10.81 142 ASN A C 1
ATOM 1134 O O . ASN A 1 149 ? -5.383 21.620 50.832 1.00 10.61 142 ASN A O 1
ATOM 1147 N N . ILE A 1 151 ? -6.326 23.045 53.838 1.00 8.84 144 ILE A N 1
ATOM 1148 C CA . ILE A 1 151 ? -5.339 23.626 54.702 1.00 9.47 144 ILE A CA 1
ATOM 1149 C C . ILE A 1 151 ? -3.939 23.543 54.105 1.00 9.84 144 ILE A C 1
ATOM 1150 O O . ILE A 1 151 ? -3.146 24.473 54.195 1.00 9.54 144 ILE A O 1
ATOM 1155 N N . LEU A 1 152 ? -3.582 22.412 53.482 1.00 10.57 145 LEU A N 1
ATOM 1156 C CA . LEU A 1 152 ? -2.264 22.263 52.879 1.00 10.67 145 LEU A CA 1
ATOM 1157 C C . LEU A 1 152 ? -2.109 23.274 51.738 1.00 10.90 145 LEU A C 1
ATOM 1158 O O . LEU A 1 152 ? -1.012 23.836 51.554 1.00 12.95 145 LEU A O 1
ATOM 1171 N N . PHE A 1 154 ? -3.548 26.264 51.679 1.00 10.28 147 PHE A N 1
ATOM 1172 C CA . PHE A 1 154 ? -3.325 27.564 52.330 1.00 9.24 147 PHE A CA 1
ATOM 1173 C C . PHE A 1 154 ? -1.863 27.680 52.687 1.00 9.40 147 PHE A C 1
ATOM 1174 O O . PHE A 1 154 ? -1.221 28.706 52.440 1.00 9.58 147 PHE A O 1
ATOM 1182 N N . LEU A 1 155 ? -1.289 26.640 53.285 1.00 8.18 148 LEU A N 1
ATOM 1183 C CA . LEU A 1 155 ? 0.113 26.707 53.651 1.00 10.65 148 LEU A CA 1
ATOM 1184 C C . LEU A 1 155 ? 1.075 26.873 52.479 1.00 8.95 148 LEU A C 1
ATOM 1185 O O . LEU A 1 155 ? 2.029 27.676 52.510 1.00 9.04 148 LEU A O 1
ATOM 1190 N N . GLU A 1 156 ? 0.842 26.107 51.414 1.00 8.51 149 GLU A N 1
ATOM 1191 C CA . GLU A 1 156 ? 1.673 26.150 50.223 1.00 9.21 149 GLU A CA 1
ATOM 1192 C C . GLU A 1 156 ? 1.501 27.485 49.507 1.00 8.56 149 GLU A C 1
ATOM 1193 O O . GLU A 1 156 ? 2.485 28.042 48.998 1.00 10.35 149 GLU A O 1
ATOM 1199 N N . THR A 1 157 ? 0.301 28.062 49.540 1.00 9.45 150 THR A N 1
ATOM 1200 C CA . THR A 1 157 ? 0.072 29.368 48.974 1.00 8.64 150 THR A CA 1
ATOM 1201 C C . THR A 1 157 ? 0.916 30.396 49.769 1.00 9.17 150 THR A C 1
ATOM 1202 O O . THR A 1 157 ? 1.555 31.296 49.154 1.00 9.27 150 THR A O 1
ATOM 1206 N N . TRP A 1 158 ? 0.912 30.293 51.094 1.00 9.35 151 TRP A N 1
ATOM 1207 C CA . TRP A 1 158 ? 1.703 31.241 51.886 1.00 9.82 151 TRP A CA 1
ATOM 1208 C C . TRP A 1 158 ? 3.184 31.057 51.618 1.00 10.79 151 TRP A C 1
ATOM 1209 O O . TRP A 1 158 ? 3.921 32.041 51.536 1.00 10.70 151 TRP A O 1
ATOM 1220 N N . TYR A 1 159 ? 3.665 29.820 51.470 1.00 11.74 152 TYR A N 1
ATOM 1221 C CA . TYR A 1 159 ? 5.083 29.667 51.186 1.00 13.75 152 TYR A CA 1
ATOM 1222 C C . TYR A 1 159 ? 5.394 30.382 49.894 1.00 11.59 152 TYR A C 1
ATOM 1223 O O . TYR A 1 159 ? 6.426 31.060 49.800 1.00 13.92 152 TYR A O 1
ATOM 1232 N N . PHE A 1 160 ? 4.561 30.290 48.876 1.00 12.04 153 PHE A N 1
ATOM 1233 C CA . PHE A 1 160 ? 4.761 30.977 47.625 1.00 12.74 153 PHE A CA 1
ATOM 1234 C C . PHE A 1 160 ? 4.741 32.492 47.796 1.00 12.96 153 PHE A C 1
ATOM 1235 O O . PHE A 1 160 ? 5.675 33.163 47.351 1.00 14.76 153 PHE A O 1
ATOM 1243 N N . ARG A 1 161 ? 3.711 33.049 48.437 1.00 10.58 154 ARG A N 1
ATOM 1244 C CA . ARG A 1 161 ? 3.578 34.477 48.620 1.00 11.47 154 ARG A CA 1
ATOM 1245 C C . ARG A 1 161 ? 4.655 35.080 49.485 1.00 13.36 154 ARG A C 1
ATOM 1246 O O . ARG A 1 161 ? 5.159 36.156 49.177 1.00 14.99 154 ARG A O 1
ATOM 1254 N N . ALA A 1 162 ? 4.996 34.405 50.574 1.00 12.68 155 ALA A N 1
ATOM 1255 C CA . ALA A 1 162 ? 6.043 34.922 51.471 1.00 14.22 155 ALA A CA 1
ATOM 1256 C C . ALA A 1 162 ? 7.382 34.953 50.723 1.00 15.82 155 ALA A C 1
ATOM 1257 O O . ALA A 1 162 ? 8.208 35.802 51.001 1.00 21.05 155 ALA A O 1
ATOM 1259 N N . SER A 1 163 ? 7.624 34.062 49.776 1.00 16.33 156 SER A N 1
ATOM 1260 C CA . SER A 1 163 ? 8.887 34.098 49.066 1.00 18.22 156 SER A CA 1
ATOM 1261 C C . SER A 1 163 ? 9.030 35.365 48.216 1.00 19.10 156 SER A C 1
ATOM 1262 O O . SER A 1 163 ? 10.173 35.785 47.959 1.00 22.13 156 SER A O 1
ATOM 1265 N N . PHE A 1 164 ? 7.903 35.992 47.851 1.00 17.54 157 PHE A N 1
ATOM 1266 C CA . PHE A 1 164 ? 7.836 37.248 47.077 1.00 18.74 157 PHE A CA 1
ATOM 1267 C C . PHE A 1 164 ? 7.594 38.497 47.905 1.00 22.13 157 PHE A C 1
ATOM 1268 O O . PHE A 1 164 ? 8.081 39.585 47.548 1.00 19.83 157 PHE A O 1
ATOM 1276 N N . SER A 1 165 ? 6.829 38.338 48.992 1.00 23.95 158 SER A N 1
ATOM 1277 C CA . SER A 1 165 ? 6.382 39.421 49.894 1.00 24.01 158 SER A CA 1
ATOM 1278 C C . SER A 1 165 ? 7.392 40.460 50.360 1.00 27.07 158 SER A C 1
ATOM 1279 O O . SER A 1 165 ? 7.185 41.666 50.205 1.00 29.53 158 SER A O 1
ATOM 1282 N N . GLN A 1 166 ? 8.465 40.005 50.960 1.00 28.62 159 GLN A N 1
ATOM 1283 C CA . GLN A 1 166 ? 9.442 40.957 51.444 1.00 32.32 159 GLN A CA 1
ATOM 1284 C C . GLN A 1 166 ? 10.237 41.570 50.292 1.00 30.76 159 GLN A C 1
ATOM 1285 O O . GLN A 1 166 ? 10.479 42.781 50.288 1.00 32.45 159 GLN A O 1
ATOM 1291 N N . LYS A 1 167 ? 10.597 40.750 49.297 1.00 26.54 160 LYS A N 1
ATOM 1292 C CA . LYS A 1 167 ? 11.409 41.229 48.174 1.00 23.72 160 LYS A CA 1
ATOM 1293 C C . LYS A 1 167 ? 10.777 42.342 47.390 1.00 25.83 160 LYS A C 1
ATOM 1294 O O . LYS A 1 167 ? 11.452 43.281 46.984 1.00 26.26 160 LYS A O 1
ATOM 1300 N N . PHE A 1 168 ? 9.481 42.244 47.165 1.00 22.40 161 PHE A N 1
ATOM 1301 C CA . PHE A 1 168 ? 8.788 43.236 46.371 1.00 23.17 161 PHE A CA 1
ATOM 1302 C C . PHE A 1 168 ? 7.761 44.057 47.141 1.00 24.02 161 PHE A C 1
ATOM 1303 O O . PHE A 1 168 ? 7.314 45.105 46.662 1.00 27.21 161 PHE A O 1
ATOM 1311 N N . GLY A 1 169 ? 7.367 43.589 48.326 1.00 24.17 162 GLY A N 1
ATOM 1312 C CA . GLY A 1 169 ? 6.419 44.340 49.119 1.00 24.41 162 GLY A CA 1
ATOM 1313 C C . GLY A 1 169 ? 5.063 44.609 48.501 1.00 23.99 162 GLY A C 1
ATOM 1314 O O . GLY A 1 169 ? 4.424 45.616 48.774 1.00 27.33 162 GLY A O 1
ATOM 1315 N N . ILE A 1 170 ? 4.612 43.683 47.669 1.00 18.85 163 ILE A N 1
ATOM 1316 C CA . ILE A 1 170 ? 3.317 43.816 47.026 1.00 19.70 163 ILE A CA 1
ATOM 1317 C C . ILE A 1 170 ? 2.247 43.535 48.094 1.00 17.45 163 ILE A C 1
ATOM 1318 O O . ILE A 1 170 ? 2.311 42.511 48.767 1.00 17.46 163 ILE A O 1
ATOM 1323 N N . ILE A 1 171 ? 1.300 44.453 48.253 1.00 19.37 164 ILE A N 1
ATOM 1324 C CA . ILE A 1 171 ? 0.289 44.311 49.300 1.00 19.56 164 ILE A CA 1
ATOM 1325 C C . ILE A 1 171 ? -0.512 43.025 49.129 1.00 18.09 164 ILE A C 1
ATOM 1326 O O . ILE A 1 171 ? -0.950 42.406 50.115 1.00 17.65 164 ILE A O 1
ATOM 1331 N N . GLU A 1 172 ? -0.703 42.571 47.896 1.00 18.33 165 GLU A N 1
ATOM 1332 C CA . GLU A 1 172 ? -1.464 41.344 47.750 1.00 20.20 165 GLU A CA 1
ATOM 1333 C C . GLU A 1 172 ? -0.761 40.134 48.330 1.00 19.94 165 GLU A C 1
ATOM 1334 O O . GLU A 1 172 ? -1.403 39.117 48.558 1.00 23.12 165 GLU A O 1
ATOM 1340 N N . ASP A 1 173 ? 0.555 40.224 48.532 1.00 17.12 166 ASP A N 1
ATOM 1341 C CA . ASP A 1 173 ? 1.356 39.114 49.100 1.00 15.29 166 ASP A CA 1
ATOM 1342 C C . ASP A 1 173 ? 1.613 39.295 50.622 1.00 15.28 166 ASP A C 1
ATOM 1343 O O . ASP A 1 173 ? 2.460 38.630 51.209 1.00 17.12 166 ASP A O 1
ATOM 1348 N N . SER A 1 174 ? 0.941 40.270 51.205 1.00 14.24 167 SER A N 1
ATOM 1349 C CA . SER A 1 174 ? 1.200 40.570 52.620 1.00 13.51 167 SER A CA 1
ATOM 1350 C C . SER A 1 174 ? 0.584 39.603 53.616 1.00 9.27 167 SER A C 1
ATOM 1351 O O . SER A 1 174 ? -0.428 38.961 53.324 1.00 10.69 167 SER A O 1
ATOM 1354 N N . LYS A 1 175 ? 1.154 39.568 54.796 1.00 10.26 168 LYS A N 1
ATOM 1355 C CA . LYS A 1 175 ? 0.693 38.648 55.835 1.00 10.10 168 LYS A CA 1
ATOM 1356 C C . LYS A 1 175 ? -0.755 38.894 56.212 1.00 9.83 168 LYS A C 1
ATOM 1357 O O . LYS A 1 175 ? -1.521 37.929 56.248 1.00 10.11 168 LYS A O 1
ATOM 1363 N N . ASN A 1 176 ? -1.173 40.143 56.457 1.00 9.73 169 ASN A N 1
ATOM 1364 C CA . ASN A 1 176 ? -2.549 40.301 56.919 1.00 9.83 169 ASN A CA 1
ATOM 1365 C C . ASN A 1 176 ? -3.589 40.100 55.854 1.00 8.74 169 ASN A C 1
ATOM 1366 O O . ASN A 1 176 ? -4.693 39.690 56.149 1.00 8.75 169 ASN A O 1
ATOM 1371 N N . ARG A 1 177 ? -3.236 40.382 54.587 1.00 10.93 170 ARG A N 1
ATOM 1372 C CA . ARG A 1 177 ? -4.182 40.136 53.520 1.00 9.90 170 ARG A CA 1
ATOM 1373 C C . ARG A 1 177 ? -4.367 38.621 53.409 1.00 9.77 170 ARG A C 1
ATOM 1374 O O . ARG A 1 177 ? -5.514 38.165 53.277 1.00 9.76 170 ARG A O 1
ATOM 1382 N N . PHE A 1 178 ? -3.285 37.839 53.471 1.00 9.01 171 PHE A N 1
ATOM 1383 C CA . PHE A 1 178 ? -3.433 36.395 53.427 1.00 9.76 171 PHE A CA 1
ATOM 1384 C C . PHE A 1 178 ? -4.240 35.872 54.604 1.00 8.57 171 PHE A C 1
ATOM 1385 O O . PHE A 1 178 ? -5.167 35.087 54.429 1.00 8.13 171 PHE A O 1
ATOM 1393 N N . LYS A 1 179 ? -3.905 36.325 55.812 1.00 8.82 172 LYS A N 1
ATOM 1394 C CA . LYS A 1 179 ? -4.650 35.893 56.962 1.00 7.79 172 LYS A CA 1
ATOM 1395 C C . LYS A 1 179 ? -6.140 36.175 56.814 1.00 8.58 172 LYS A C 1
ATOM 1396 O O . LYS A 1 179 ? -6.955 35.314 57.115 1.00 8.71 172 LYS A O 1
ATOM 1402 N N . ASP A 1 180 ? -6.481 37.348 56.317 1.00 7.29 173 ASP A N 1
ATOM 1403 C CA . ASP A 1 180 ? -7.894 37.678 56.220 1.00 10.09 173 ASP A CA 1
ATOM 1404 C C . ASP A 1 180 ? -8.613 36.877 55.136 1.00 8.13 173 ASP A C 1
ATOM 1405 O O . ASP A 1 180 ? -9.766 36.501 55.304 1.00 10.13 173 ASP A O 1
ATOM 1410 N N . GLN A 1 181 ? -7.916 36.551 54.046 1.00 8.74 174 GLN A N 1
ATOM 1411 C CA . GLN A 1 181 ? -8.523 35.692 53.012 1.00 8.80 174 GLN A CA 1
ATOM 1412 C C . GLN A 1 181 ? -8.737 34.293 53.547 1.00 9.13 174 GLN A C 1
ATOM 1413 O O . GLN A 1 181 ? -9.806 33.683 53.366 1.00 10.34 174 GLN A O 1
ATOM 1419 N N . VAL A 1 182 ? -7.775 33.796 54.294 1.00 8.95 175 VAL A N 1
ATOM 1420 C CA . VAL A 1 182 ? -7.897 32.462 54.846 1.00 9.99 175 VAL A CA 1
ATOM 1421 C C . VAL A 1 182 ? -9.000 32.447 55.909 1.00 10.84 175 VAL A C 1
ATOM 1422 O O . VAL A 1 182 ? -9.840 31.535 55.926 1.00 10.62 175 VAL A O 1
ATOM 1426 N N . TYR A 1 183 ? -9.024 33.435 56.808 1.00 9.47 176 TYR A N 1
ATOM 1427 C CA . TYR A 1 183 ? -10.039 33.439 57.839 1.00 10.28 176 TYR A CA 1
ATOM 1428 C C . TYR A 1 183 ? -11.438 33.558 57.229 1.00 9.82 176 TYR A C 1
ATOM 1429 O O . TYR A 1 183 ? -12.378 32.986 57.765 1.00 10.60 176 TYR A O 1
ATOM 1438 N N . SER A 1 184 ? -11.617 34.305 56.138 1.00 9.69 177 SER A N 1
ATOM 1439 C CA . SER A 1 184 ? -12.914 34.396 55.508 1.00 8.63 177 SER A CA 1
ATOM 1440 C C . SER A 1 184 ? -13.390 33.045 55.022 1.00 9.30 177 SER A C 1
ATOM 1441 O O . SER A 1 184 ? -14.536 32.653 55.250 1.00 11.02 177 SER A O 1
ATOM 1444 N N . LEU A 1 185 ? -12.480 32.291 54.423 1.00 10.53 178 LEU A N 1
ATOM 1445 C CA . LEU A 1 185 ? -12.835 30.948 53.946 1.00 11.50 178 LEU A CA 1
ATOM 1446 C C . LEU A 1 185 ? -13.091 30.025 55.118 1.00 11.37 178 LEU A C 1
ATOM 1447 O O . LEU A 1 185 ? -14.065 29.260 55.078 1.00 12.37 178 LEU A O 1
ATOM 1452 N N . LEU A 1 186 ? -12.269 30.058 56.152 1.00 10.43 179 LEU A N 1
ATOM 1453 C CA . LEU A 1 186 ? -12.511 29.194 57.330 1.00 11.15 179 LEU A CA 1
ATOM 1454 C C . LEU A 1 186 ? -13.821 29.537 58.001 1.00 12.77 179 LEU A C 1
ATOM 1455 O O . LEU A 1 186 ? -14.522 28.643 58.528 1.00 13.96 179 LEU A O 1
ATOM 1460 N N . ASN A 1 187 ? -14.225 30.799 57.974 1.00 10.64 180 ASN A N 1
ATOM 1461 C CA . ASN A 1 187 ? -15.485 31.189 58.631 1.00 12.86 180 ASN A CA 1
ATOM 1462 C C . ASN A 1 187 ? -16.639 30.475 57.924 1.00 12.48 180 ASN A C 1
ATOM 1463 O O . ASN A 1 187 ? -17.625 30.119 58.578 1.00 12.56 180 ASN A O 1
ATOM 1468 N N . VAL A 1 188 ? -16.550 30.300 56.615 1.00 11.53 181 VAL A N 1
ATOM 1469 C CA . VAL A 1 188 ? -17.560 29.607 55.861 1.00 14.47 181 VAL A CA 1
ATOM 1470 C C . VAL A 1 188 ? -17.640 28.110 56.197 1.00 13.91 181 VAL A C 1
ATOM 1471 O O . VAL A 1 188 ? -18.756 27.587 56.342 1.00 16.22 181 VAL A O 1
ATOM 1475 N N . PHE A 1 189 ? -16.501 27.433 56.315 1.00 13.07 182 PHE A N 1
ATOM 1476 C CA . PHE A 1 189 ? -16.495 25.986 56.475 1.00 12.78 182 PHE A CA 1
ATOM 1477 C C . PHE A 1 189 ? -16.383 25.468 57.882 1.00 16.64 182 PHE A C 1
ATOM 1478 O O . PHE A 1 189 ? -16.653 24.290 58.098 1.00 18.70 182 PHE A O 1
ATOM 1486 N N . LEU A 1 190 ? -16.014 26.328 58.829 1.00 15.64 183 LEU A N 1
ATOM 1487 C CA . LEU A 1 190 ? -15.839 25.914 60.238 1.00 20.40 183 LEU A CA 1
ATOM 1488 C C . LEU A 1 190 ? -16.917 26.609 61.035 1.00 22.71 183 LEU A C 1
ATOM 1489 O O . LEU A 1 190 ? -17.049 27.817 60.950 1.00 22.99 183 LEU A O 1
ATOM 1494 N N . LYS A 1 191 ? -17.695 25.827 61.791 1.00 19.77 184 LYS A N 1
ATOM 1495 C CA . LYS A 1 191 ? -18.765 26.331 62.647 1.00 26.17 184 LYS A CA 1
ATOM 1496 C C . LYS A 1 191 ? -18.269 26.030 64.048 1.00 27.47 184 LYS A C 1
ATOM 1497 O O . LYS A 1 191 ? -18.475 24.875 64.486 1.00 24.71 184 LYS A O 1
ATOM 1511 N N . LYS B 1 9 ? 17.117 35.443 17.805 1.00 27.90 2 LYS B N 1
ATOM 1512 C CA . LYS B 1 9 ? 16.761 35.946 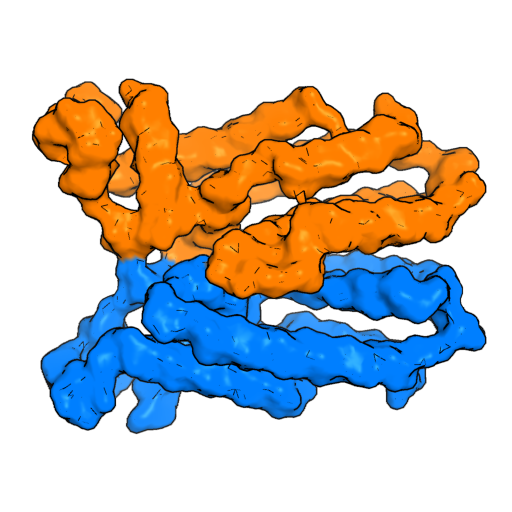19.129 1.00 27.22 2 LYS B CA 1
ATOM 1513 C C . LYS B 1 9 ? 15.743 35.050 19.797 1.00 27.64 2 LYS B C 1
ATOM 1514 O O . LYS B 1 9 ? 15.812 34.844 21.015 1.00 26.47 2 LYS B O 1
ATOM 1520 N N . ASP B 1 10 ? 14.770 34.537 19.044 1.00 27.87 3 ASP B N 1
ATOM 1521 C CA . ASP B 1 10 ? 13.784 33.662 19.691 1.00 28.62 3 ASP B CA 1
ATOM 1522 C C . ASP B 1 10 ? 14.469 32.422 20.257 1.00 28.95 3 ASP B C 1
ATOM 1523 O O . ASP B 1 10 ? 14.169 31.982 21.371 1.00 27.48 3 ASP B O 1
ATOM 1528 N N . LYS B 1 11 ? 15.398 31.878 19.487 1.00 27.53 4 LYS B N 1
ATOM 1529 C CA . LYS B 1 11 ? 16.162 30.687 19.860 1.00 27.07 4 LYS B CA 1
ATOM 1530 C C . LYS B 1 11 ? 17.026 30.943 21.090 1.00 24.08 4 LYS B C 1
ATOM 1531 O O . LYS B 1 11 ? 17.070 30.129 22.022 1.00 22.62 4 LYS B O 1
ATOM 1537 N N . ILE B 1 12 ? 17.715 32.073 21.090 1.00 22.24 5 ILE B N 1
ATOM 1538 C CA . ILE B 1 12 ? 18.565 32.412 22.211 1.00 20.42 5 ILE B CA 1
ATOM 1539 C C . ILE B 1 12 ? 17.743 32.545 23.499 1.00 20.50 5 ILE B C 1
ATOM 1540 O O . ILE B 1 12 ? 18.107 31.996 24.538 1.00 19.94 5 ILE B O 1
ATOM 1545 N N . ILE B 1 13 ? 16.615 33.240 23.429 1.00 19.51 6 ILE B N 1
ATOM 1546 C CA . ILE B 1 13 ? 15.790 33.400 24.616 1.00 18.89 6 ILE B CA 1
ATOM 1547 C C . ILE B 1 13 ? 15.147 32.092 25.063 1.00 19.18 6 ILE B C 1
ATOM 1548 O O . ILE B 1 13 ? 15.080 31.819 26.255 1.00 19.26 6 ILE B O 1
ATOM 1553 N N . ASP B 1 14 ? 14.655 31.283 24.135 1.00 20.86 7 ASP B N 1
ATOM 1554 C CA . ASP B 1 14 ? 14.050 30.009 24.520 1.00 23.60 7 ASP B CA 1
ATOM 1555 C C . ASP B 1 14 ? 15.078 29.184 25.298 1.00 21.71 7 ASP B C 1
ATOM 1556 O O . ASP B 1 14 ? 14.781 28.615 26.362 1.00 23.55 7 ASP B O 1
ATOM 1561 N N . ASN B 1 15 ? 16.302 29.116 24.775 1.00 22.20 8 ASN B N 1
ATOM 1562 C CA . ASN B 1 15 ? 17.351 28.352 25.417 1.00 21.97 8 ASN B CA 1
ATOM 1563 C C . ASN B 1 15 ? 17.825 28.971 26.715 1.00 20.29 8 ASN B C 1
ATOM 1564 O O . ASN B 1 15 ? 18.156 28.238 27.656 1.00 22.37 8 ASN B O 1
ATOM 1569 N N . ALA B 1 16 ? 17.876 30.303 26.798 1.00 16.76 9 ALA B N 1
ATOM 1570 C CA . ALA B 1 16 ? 18.268 30.940 28.048 1.00 18.03 9 ALA B CA 1
ATOM 1571 C C . ALA B 1 16 ? 17.234 30.668 29.168 1.00 17.71 9 ALA B C 1
ATOM 1572 O O . ALA B 1 16 ? 17.591 30.559 30.328 1.00 18.76 9 ALA B O 1
ATOM 1574 N N . ILE B 1 17 ? 15.956 30.572 28.819 1.00 17.87 10 ILE B N 1
ATOM 1575 C CA . ILE B 1 17 ? 14.923 30.298 29.825 1.00 18.87 10 ILE B CA 1
ATOM 1576 C C . ILE B 1 17 ? 15.185 28.901 30.412 1.00 18.05 10 ILE B C 1
ATOM 1577 O O . ILE B 1 17 ? 15.097 28.694 31.622 1.00 17.45 10 ILE B O 1
ATOM 1582 N N . THR B 1 18 ? 15.525 27.944 29.554 1.00 19.63 11 THR B N 1
ATOM 1583 C CA . THR B 1 18 ? 15.809 26.601 30.042 1.00 19.84 11 THR B CA 1
ATOM 1584 C C . THR B 1 18 ? 16.993 26.646 31.000 1.00 19.10 11 THR B C 1
ATOM 1585 O O . THR B 1 18 ? 16.918 26.122 32.112 1.00 20.14 11 THR B O 1
ATOM 1589 N N . LEU B 1 19 ? 18.082 27.296 30.589 1.00 18.72 12 LEU B N 1
ATOM 1590 C CA . LEU B 1 19 ? 19.257 27.407 31.425 1.00 18.90 12 LEU B CA 1
ATOM 1591 C C . LEU B 1 19 ? 19.060 28.190 32.717 1.00 16.20 12 LEU B C 1
ATOM 1592 O O . LEU B 1 19 ? 19.428 27.732 33.799 1.00 18.87 12 LEU B O 1
ATOM 1597 N N . PHE B 1 20 ? 18.450 29.360 32.635 1.00 16.30 13 PHE B N 1
ATOM 1598 C CA . PHE B 1 20 ? 18.233 30.150 33.848 1.00 14.92 13 PHE B CA 1
ATOM 1599 C C . PHE B 1 20 ? 17.273 29.445 34.809 1.00 17.53 13 PHE B C 1
ATOM 1600 O O . PHE B 1 20 ? 17.418 29.591 36.047 1.00 18.19 13 PHE B O 1
ATOM 1608 N N . SER B 1 21 ? 16.303 28.710 34.270 1.00 16.94 14 SER B N 1
ATOM 1609 C CA . SER B 1 21 ? 15.373 28.048 35.190 1.00 17.80 14 SER B CA 1
ATOM 1610 C C . SER B 1 21 ? 16.073 26.923 35.940 1.00 20.56 14 SER B C 1
ATOM 1611 O O . SER B 1 21 ? 15.805 26.719 37.126 1.00 22.59 14 SER B O 1
ATOM 1614 N N . GLU B 1 22 ? 17.010 26.247 35.274 1.00 22.22 15 GLU B N 1
ATOM 1615 C CA . GLU B 1 22 ? 17.727 25.110 35.869 1.00 24.39 15 GLU B CA 1
ATOM 1616 C C . GLU B 1 22 ? 18.913 25.501 36.750 1.00 24.94 15 GLU B C 1
ATOM 1617 O O . GLU B 1 22 ? 19.147 24.908 37.806 1.00 27.86 15 GLU B O 1
ATOM 1623 N N . LYS B 1 23 ? 19.657 26.522 36.336 1.00 21.48 16 LYS B N 1
ATOM 1624 C CA . LYS B 1 23 ? 20.879 26.915 37.044 1.00 21.59 16 LYS B CA 1
ATOM 1625 C C . LYS B 1 23 ? 20.827 28.212 37.792 1.00 20.85 16 LYS B C 1
ATOM 1626 O O . LYS B 1 23 ? 21.737 28.528 38.569 1.00 21.37 16 LYS B O 1
ATOM 1632 N N . GLY B 1 24 ? 19.777 28.975 37.562 1.00 17.51 17 GLY B N 1
ATOM 1633 C CA . GLY B 1 24 ? 19.685 30.280 38.192 1.00 18.06 17 GLY B CA 1
ATOM 1634 C C . GLY B 1 24 ? 20.473 31.305 37.364 1.00 17.22 17 GLY B C 1
ATOM 1635 O O . GLY B 1 24 ? 21.250 30.928 36.480 1.00 18.48 17 GLY B O 1
ATOM 1636 N N . TYR B 1 25 ? 20.300 32.574 37.686 1.00 18.73 18 TYR B N 1
ATOM 1637 C CA . TYR B 1 25 ? 20.964 33.649 36.957 1.00 20.00 18 TYR B CA 1
ATOM 1638 C C . TYR B 1 25 ? 22.488 33.570 37.042 1.00 21.19 18 TYR B C 1
ATOM 1639 O O . TYR B 1 25 ? 23.165 33.509 36.014 1.00 21.39 18 TYR B O 1
ATO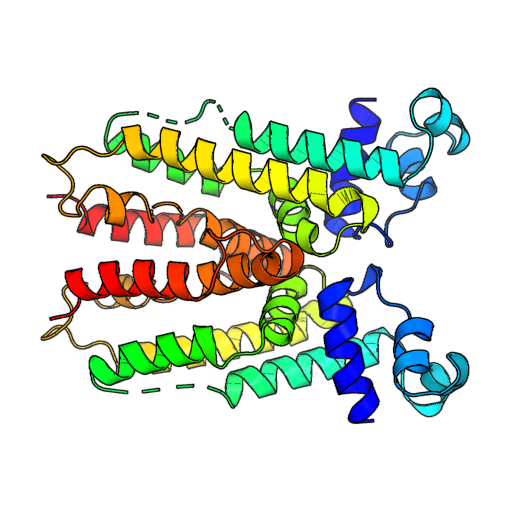M 1648 N N . ASP B 1 26 ? 23.021 33.553 38.257 1.00 22.49 19 ASP B N 1
ATOM 1649 C CA . ASP B 1 26 ? 24.476 33.494 38.431 1.00 22.45 19 ASP B CA 1
ATOM 1650 C C . ASP B 1 26 ? 25.058 32.168 37.981 1.00 23.16 19 ASP B C 1
ATOM 1651 O O . ASP B 1 26 ? 26.196 32.098 37.521 1.00 25.77 19 ASP B O 1
ATOM 1656 N N . GLY B 1 27 ? 24.281 31.106 38.088 1.00 20.54 20 GLY B N 1
ATOM 1657 C CA . GLY B 1 27 ? 24.772 29.807 37.667 1.00 21.35 20 GLY B CA 1
ATOM 1658 C C . GLY B 1 27 ? 24.851 29.541 36.165 1.00 20.64 20 GLY B C 1
ATOM 1659 O O . GLY B 1 27 ? 25.461 28.570 35.732 1.00 23.47 20 GLY B O 1
ATOM 1660 N N . THR B 1 28 ? 24.241 30.425 35.373 1.00 20.17 21 THR B N 1
ATOM 1661 C CA . THR B 1 28 ? 24.228 30.302 33.912 1.00 18.69 21 THR B CA 1
ATOM 1662 C C . THR B 1 28 ? 25.251 31.253 33.326 1.00 18.99 21 THR B C 1
ATOM 1663 O O . THR B 1 28 ? 25.311 32.414 33.725 1.00 19.72 21 THR B O 1
ATOM 1667 N N . THR B 1 29 ? 26.029 30.782 32.362 1.00 20.26 22 THR B N 1
ATOM 1668 C CA . THR B 1 29 ? 27.028 31.653 31.738 1.00 20.73 22 THR B CA 1
ATOM 1669 C C . THR B 1 29 ? 26.674 31.937 30.275 1.00 20.55 22 THR B C 1
ATOM 1670 O O . THR B 1 29 ? 25.861 31.223 29.654 1.00 20.69 22 THR B O 1
ATOM 1674 N N . LEU B 1 30 ? 27.318 32.973 29.722 1.00 21.83 23 LEU B N 1
ATOM 1675 C CA . LEU B 1 30 ? 27.101 33.336 28.325 1.00 22.55 23 LEU B CA 1
ATOM 1676 C C . LEU B 1 30 ? 27.597 32.175 27.501 1.00 22.62 23 LEU B C 1
ATOM 1677 O O . LEU B 1 30 ? 27.021 31.859 26.465 1.00 24.04 23 LEU B O 1
ATOM 1682 N N . ASP B 1 31 ? 28.679 31.520 27.951 1.00 23.17 24 ASP B N 1
ATOM 1683 C CA . ASP B 1 31 ? 29.154 30.355 27.207 1.00 25.31 24 ASP B CA 1
ATOM 1684 C C . ASP B 1 31 ? 28.065 29.286 27.156 1.00 23.50 24 ASP B C 1
ATOM 1685 O O . ASP B 1 31 ? 27.838 28.686 26.114 1.00 25.07 24 ASP B O 1
ATOM 1690 N N . ASP B 1 32 ? 27.372 29.050 28.277 1.00 25.89 25 ASP B N 1
ATOM 1691 C CA . ASP B 1 32 ? 26.296 28.042 28.269 1.00 24.70 25 ASP B CA 1
ATOM 1692 C C . ASP B 1 32 ? 25.234 28.428 27.249 1.00 22.44 25 ASP B C 1
ATOM 1693 O O . ASP B 1 32 ? 24.734 27.608 26.476 1.00 21.95 25 ASP B O 1
ATOM 1698 N N . ILE B 1 33 ? 24.868 29.698 27.269 1.00 22.36 26 ILE B N 1
ATOM 1699 C CA . ILE B 1 33 ? 23.837 30.161 26.346 1.00 20.88 26 ILE B CA 1
ATOM 1700 C C . ILE B 1 33 ? 24.252 30.041 24.863 1.00 21.27 26 ILE B C 1
ATOM 1701 O O . ILE B 1 33 ? 23.509 29.488 24.055 1.00 21.67 26 ILE B O 1
ATOM 1706 N N . SER B 1 34 ? 25.457 30.514 24.523 1.00 22.15 27 SER B N 1
ATOM 1707 C CA . SER B 1 34 ? 25.903 30.447 23.125 1.00 23.80 27 SER B CA 1
ATOM 1708 C C . SER B 1 34 ? 26.054 29.016 22.650 1.00 24.36 27 SER B C 1
ATOM 1709 O O . SER B 1 34 ? 25.659 28.699 21.525 1.00 24.80 27 SER B O 1
ATOM 1712 N N . LYS B 1 35 ? 26.582 28.149 23.510 1.00 26.46 28 LYS B N 1
ATOM 1713 C CA . LYS B 1 35 ? 26.734 26.743 23.166 1.00 29.88 28 LYS B CA 1
ATOM 1714 C C . LYS B 1 35 ? 25.380 26.082 22.908 1.00 30.78 28 LYS B C 1
ATOM 1715 O O . LYS B 1 35 ? 25.251 25.231 22.022 1.00 29.18 28 LYS B O 1
ATOM 1721 N N . SER B 1 36 ? 24.358 26.482 23.661 1.00 29.59 29 SER B N 1
ATOM 1722 C CA . SER B 1 36 ? 23.040 25.892 23.452 1.00 29.51 29 SER B CA 1
ATOM 1723 C C . SER B 1 36 ? 22.444 26.150 22.050 1.00 30.55 29 SER B C 1
A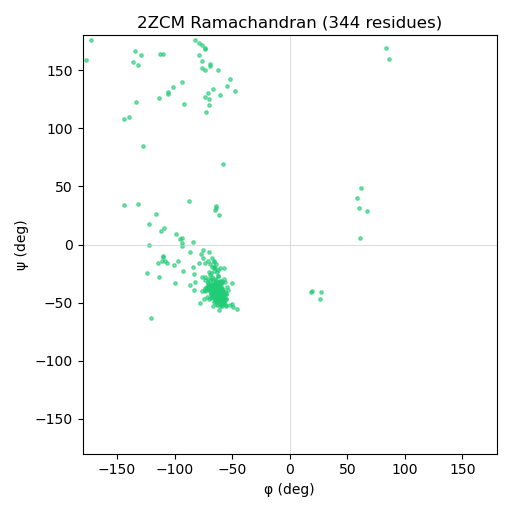TOM 1724 O O . SER B 1 36 ? 21.628 25.364 21.571 1.00 30.62 29 SER B O 1
ATOM 1727 N N . VAL B 1 37 ? 22.822 27.237 21.386 1.00 31.09 30 VAL B N 1
ATOM 1728 C CA . VAL B 1 37 ? 22.284 27.492 20.050 1.00 30.78 30 VAL B CA 1
ATOM 1729 C C . VAL B 1 37 ? 23.364 27.356 18.978 1.00 31.75 30 VAL B C 1
ATOM 1730 O O . VAL B 1 37 ? 23.168 27.748 17.832 1.00 31.52 30 VAL B O 1
ATOM 1734 N N . ASN B 1 38 ? 24.510 26.806 19.369 1.00 32.09 31 ASN B N 1
ATOM 1735 C CA . ASN B 1 38 ? 25.624 26.573 18.443 1.00 33.85 31 ASN B CA 1
ATOM 1736 C C . ASN B 1 38 ? 26.239 27.806 17.772 1.00 33.55 31 ASN B C 1
ATOM 1737 O O . ASN B 1 38 ? 26.423 27.840 16.551 1.00 34.04 31 ASN B O 1
ATOM 1742 N N . ILE B 1 39 ? 26.543 28.822 18.567 1.00 31.28 32 ILE B N 1
ATOM 1743 C CA . ILE B 1 39 ? 27.198 30.019 18.054 1.00 30.00 32 ILE B CA 1
ATOM 1744 C C . ILE B 1 39 ? 28.334 30.401 18.991 1.00 29.37 32 ILE B C 1
ATOM 1745 O O . ILE B 1 39 ? 28.451 29.877 20.113 1.00 29.83 32 ILE B O 1
ATOM 1750 N N . LYS B 1 40 ? 29.203 31.296 18.539 1.00 28.62 33 LYS B N 1
ATOM 1751 C CA . LYS B 1 40 ? 30.298 31.733 19.391 1.00 27.62 33 LYS B CA 1
ATOM 1752 C C . LYS B 1 40 ? 29.717 32.708 20.410 1.00 26.50 33 LYS B C 1
ATOM 1753 O O . LYS B 1 40 ? 28.704 33.378 20.143 1.00 25.05 33 LYS B O 1
ATOM 1759 N N . LYS B 1 41 ? 30.339 32.782 21.579 1.00 24.65 34 LYS B N 1
ATOM 1760 C CA . LYS B 1 41 ? 29.879 33.667 22.627 1.00 24.21 34 LYS B CA 1
ATOM 1761 C C . LYS B 1 41 ? 29.797 35.113 22.126 1.00 23.88 34 LYS B C 1
ATOM 1762 O O . LYS B 1 41 ? 28.816 35.833 22.390 1.00 22.63 34 LYS B O 1
ATOM 1768 N N . ALA B 1 42 ? 30.814 35.536 21.380 1.00 22.70 35 ALA B N 1
ATOM 1769 C CA . ALA B 1 42 ? 30.832 36.889 20.833 1.00 22.23 35 ALA B CA 1
ATOM 1770 C C . ALA B 1 42 ? 29.602 37.168 19.986 1.00 21.67 35 ALA B C 1
ATOM 1771 O O . ALA B 1 42 ? 29.125 38.298 19.933 1.00 21.42 35 ALA B O 1
ATOM 1773 N N . SER B 1 43 ? 29.083 36.152 19.323 1.00 21.60 36 SER B N 1
ATOM 1774 C CA . SER B 1 43 ? 27.917 36.359 18.501 1.00 22.46 36 SER B CA 1
ATOM 1775 C C . SER B 1 43 ? 26.651 36.729 19.278 1.00 22.38 36 SER B C 1
ATOM 1776 O O . SER B 1 43 ? 25.710 37.261 18.692 1.00 21.57 36 SER B O 1
ATOM 1779 N N . LEU B 1 44 ? 26.607 36.461 20.581 1.00 21.59 37 LEU B N 1
ATOM 1780 C CA . LEU B 1 44 ? 25.406 36.864 21.333 1.00 21.06 37 LEU B CA 1
ATOM 1781 C C . LEU B 1 44 ? 25.296 38.380 21.279 1.00 21.37 37 LEU B C 1
ATOM 1782 O O . LEU B 1 44 ? 24.204 38.954 21.387 1.00 20.70 37 LEU B O 1
ATOM 1787 N N . TYR B 1 45 ? 26.441 39.032 21.058 1.00 20.69 38 TYR B N 1
ATOM 1788 C CA . TYR B 1 45 ? 26.476 40.491 21.051 1.00 21.31 38 TYR B CA 1
ATOM 1789 C C . TYR B 1 45 ? 25.909 41.158 19.817 1.00 19.07 38 TYR B C 1
ATOM 1790 O O . TYR B 1 45 ? 25.795 42.385 19.774 1.00 21.82 38 TYR B O 1
ATOM 1799 N N . TYR B 1 46 ? 25.529 40.359 18.844 1.00 21.43 39 TYR B N 1
ATOM 1800 C CA . TYR B 1 46 ? 24.845 40.877 17.663 1.00 23.45 39 TYR B CA 1
ATOM 1801 C C . TYR B 1 46 ? 23.445 41.318 18.098 1.00 25.86 39 TYR B C 1
ATOM 1802 O O . TYR B 1 46 ? 22.811 42.178 17.462 1.00 26.20 39 TYR B O 1
ATOM 1811 N N . HIS B 1 47 ? 22.969 40.739 19.202 1.00 26.04 40 HIS B N 1
ATOM 1812 C CA . HIS B 1 47 ? 21.598 40.973 19.677 1.00 26.99 40 HIS B CA 1
ATOM 1813 C C . HIS B 1 47 ? 21.410 41.495 21.091 1.00 27.26 40 HIS B C 1
ATOM 1814 O O . HIS B 1 47 ? 20.372 42.091 21.376 1.00 27.33 40 HIS B O 1
ATOM 1821 N N . TYR B 1 48 ? 22.370 41.253 21.980 1.00 26.03 41 TYR B N 1
ATOM 1822 C CA . TYR B 1 48 ? 22.275 41.662 23.390 1.00 26.41 41 TYR B CA 1
ATOM 1823 C C . TYR B 1 48 ? 23.573 42.260 23.883 1.00 26.53 41 TYR B C 1
ATOM 182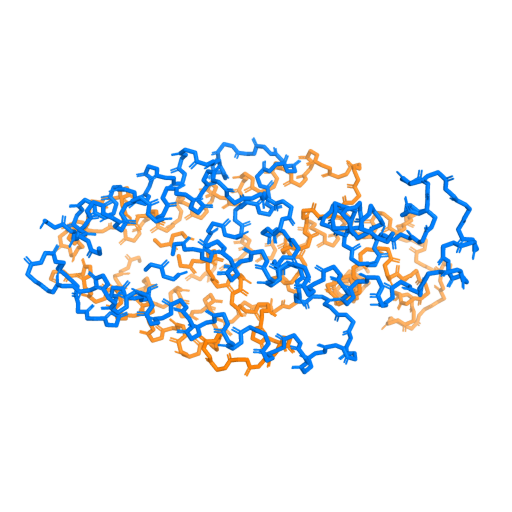4 O O . TYR B 1 48 ? 24.621 41.996 23.307 1.00 28.98 41 TYR B O 1
ATOM 1833 N N . ASP B 1 49 ? 23.509 43.082 24.929 1.00 25.51 42 ASP B N 1
ATOM 1834 C CA . ASP B 1 49 ? 24.696 43.742 25.463 1.00 26.97 42 ASP B CA 1
ATOM 1835 C C . ASP B 1 49 ? 25.372 42.991 26.587 1.00 26.78 42 ASP B C 1
ATOM 1836 O O . ASP B 1 49 ? 26.553 43.189 26.843 1.00 27.47 42 ASP B O 1
ATOM 1841 N N . ASN B 1 50 ? 24.628 42.134 27.271 1.00 25.13 43 ASN B N 1
ATOM 1842 C CA . ASN B 1 50 ? 25.200 41.364 28.361 1.00 24.39 43 ASN B CA 1
ATOM 1843 C C . ASN B 1 50 ? 24.196 40.330 28.863 1.00 21.86 43 ASN B C 1
ATOM 1844 O O . ASN B 1 50 ? 23.055 40.268 28.373 1.00 21.17 43 ASN B O 1
ATOM 1849 N N . LYS B 1 51 ? 24.647 39.508 29.808 1.00 21.82 44 LYS B N 1
ATOM 1850 C CA . LYS B 1 51 ? 23.811 38.471 30.399 1.00 20.77 44 LYS B CA 1
ATOM 1851 C C . LYS B 1 51 ? 22.575 39.029 31.080 1.00 21.03 44 LYS B C 1
ATOM 1852 O O . LYS B 1 51 ? 21.501 38.432 30.961 1.00 19.68 44 LYS B O 1
ATOM 1858 N N . GLU B 1 52 ? 22.725 40.157 31.775 1.00 20.53 45 GLU B N 1
ATOM 1859 C CA . GLU B 1 52 ? 21.617 40.797 32.465 1.00 21.15 45 GLU B CA 1
ATOM 1860 C C . GLU B 1 52 ? 20.495 41.122 31.473 1.00 19.22 45 GLU B C 1
ATOM 1861 O O . GLU B 1 52 ? 19.309 40.932 31.794 1.00 19.82 45 GLU B O 1
ATOM 1867 N N . GLU B 1 53 ? 20.841 41.552 30.263 1.00 19.48 46 GLU B N 1
ATOM 1868 C CA . GLU B 1 53 ? 19.786 41.862 29.315 1.00 18.54 46 GLU B CA 1
ATOM 1869 C C . GLU B 1 53 ? 19.128 40.573 28.831 1.00 17.39 46 GLU B C 1
ATOM 1870 O O . GLU B 1 53 ? 17.910 40.537 28.633 1.00 16.86 46 GLU B O 1
ATOM 1876 N N . ILE B 1 54 ? 19.891 39.502 28.656 1.00 17.18 47 ILE B N 1
ATOM 1877 C CA . ILE B 1 54 ? 19.295 38.252 28.213 1.00 17.19 47 ILE B CA 1
ATOM 1878 C C . ILE B 1 54 ? 18.320 37.744 29.281 1.00 16.73 47 ILE B C 1
ATOM 1879 O O . ILE B 1 54 ? 17.229 37.299 28.954 1.00 16.36 47 ILE B O 1
ATOM 1884 N N . TYR B 1 55 ? 18.674 37.877 30.547 1.00 16.31 48 TYR B N 1
ATOM 1885 C CA . TYR B 1 55 ? 17.791 37.445 31.612 1.00 15.06 48 TYR B CA 1
ATOM 1886 C C . TYR B 1 55 ? 16.543 38.340 31.629 1.00 15.76 48 TYR B C 1
ATOM 1887 O O . TYR B 1 55 ? 15.412 37.847 31.801 1.00 14.41 48 TYR B O 1
ATOM 1896 N N . ARG B 1 56 ? 16.717 39.651 31.498 1.00 16.94 49 ARG B N 1
ATOM 1897 C CA . ARG B 1 56 ? 15.571 40.550 31.447 1.00 16.59 49 ARG B CA 1
ATOM 1898 C C . ARG B 1 56 ? 14.608 40.141 30.346 1.00 15.62 49 ARG B C 1
ATOM 1899 O O . ARG B 1 56 ? 13.374 40.062 30.572 1.00 14.99 49 ARG B O 1
ATOM 1907 N N . LYS B 1 57 ? 15.121 39.867 29.156 1.00 16.26 50 LYS B N 1
ATOM 1908 C CA . LYS B 1 57 ? 14.259 39.464 28.060 1.00 17.45 50 LYS B CA 1
ATOM 1909 C C . LYS B 1 57 ? 13.591 38.124 28.366 1.00 14.47 50 LYS B C 1
ATOM 1910 O O . LYS B 1 57 ? 12.450 37.902 27.969 1.00 16.01 50 LYS B O 1
ATOM 1916 N N . SER B 1 58 ? 14.312 37.248 29.048 1.00 15.55 51 SER B N 1
ATOM 1917 C CA . SER B 1 58 ? 13.774 35.953 29.453 1.00 15.22 51 SER B CA 1
ATOM 1918 C C . SER B 1 58 ? 12.594 36.092 30.430 1.00 14.16 51 SER B C 1
ATOM 1919 O O . SER B 1 58 ? 11.569 35.415 30.271 1.00 15.06 51 SER B O 1
ATOM 1922 N N . VAL B 1 59 ? 12.731 36.981 31.393 1.00 14.97 52 VAL B N 1
ATOM 1923 C CA . VAL B 1 59 ? 11.679 37.244 32.366 1.00 14.43 52 VAL B CA 1
ATOM 1924 C C . VAL B 1 59 ? 10.455 37.860 31.673 1.00 14.06 52 VAL B C 1
ATOM 1925 O O . VAL B 1 59 ? 9.314 37.537 31.984 1.00 14.05 52 VAL B O 1
ATOM 1929 N N . GLU B 1 60 ? 10.691 38.773 30.735 1.00 14.51 53 GLU B N 1
ATOM 1930 C CA . GLU B 1 60 ? 9.589 39.403 30.005 1.00 13.87 53 GLU B CA 1
ATOM 1931 C C . GLU B 1 60 ? 8.858 38.353 29.180 1.00 13.04 53 GLU B C 1
ATOM 1932 O O . GLU B 1 60 ? 7.642 38.376 29.102 1.00 13.24 53 GLU B O 1
ATOM 1938 N N . ASN B 1 61 ? 9.602 37.428 28.584 1.00 14.26 54 ASN B N 1
ATOM 1939 C CA . ASN B 1 61 ? 9.061 36.334 27.811 1.00 15.90 54 ASN B CA 1
ATOM 1940 C C . ASN B 1 61 ? 8.204 35.496 28.769 1.00 15.33 54 ASN B C 1
ATOM 1941 O O . ASN B 1 61 ? 7.096 35.139 28.418 1.00 14.91 54 ASN B O 1
ATOM 1946 N N . CYS B 1 62 ? 8.736 35.223 29.969 1.00 13.72 55 CYS B N 1
ATOM 1947 C CA . CYS B 1 62 ? 8.004 34.449 30.973 1.00 14.97 55 CYS B CA 1
ATOM 1948 C C . CYS B 1 62 ? 6.639 35.086 31.329 1.00 12.42 55 CYS B C 1
ATOM 1949 O O . CYS B 1 62 ? 5.590 34.419 31.359 1.00 13.05 55 CYS B O 1
ATOM 1952 N N . PHE B 1 63 ? 6.618 36.371 31.620 1.00 13.00 56 PHE B N 1
ATOM 1953 C CA . PHE B 1 63 ? 5.355 37.011 31.906 1.00 14.43 56 PHE B CA 1
ATOM 1954 C C . PHE B 1 63 ? 4.400 36.981 30.716 1.00 12.60 56 PHE B C 1
ATOM 1955 O O . PHE B 1 63 ? 3.203 36.736 30.886 1.00 14.65 56 PHE B O 1
ATOM 1963 N N . ASN B 1 64 ? 4.916 37.192 29.522 1.00 14.18 57 ASN B N 1
ATOM 1964 C CA . ASN B 1 64 ? 4.082 37.167 28.343 1.00 14.92 57 ASN B CA 1
ATOM 1965 C C . ASN B 1 64 ? 3.488 35.765 28.189 1.00 13.89 57 ASN B C 1
ATOM 1966 O O . ASN B 1 64 ? 2.326 35.619 27.800 1.00 15.49 57 ASN B O 1
ATOM 1971 N N . TYR B 1 65 ? 4.303 34.742 28.462 1.00 14.32 58 TYR B N 1
ATOM 1972 C CA . TYR B 1 65 ? 3.859 33.360 28.329 1.00 14.00 58 TYR B CA 1
ATOM 1973 C C . TYR B 1 65 ? 2.642 33.108 29.229 1.00 12.99 58 TYR B C 1
ATOM 1974 O O . TYR B 1 65 ? 1.649 32.509 28.808 1.00 13.24 58 TYR B O 1
ATOM 1983 N N . PHE B 1 66 ? 2.718 33.579 30.482 1.00 13.73 59 PHE B N 1
ATOM 1984 C CA . PHE B 1 66 ? 1.621 33.311 31.382 1.00 13.22 59 PHE B CA 1
ATOM 1985 C C . PHE B 1 66 ? 0.368 34.095 31.008 1.00 13.03 59 PHE B C 1
ATOM 1986 O O . PHE B 1 66 ? -0.744 33.601 31.155 1.00 13.84 59 PHE B O 1
ATOM 1994 N N . ILE B 1 67 ? 0.527 35.338 30.564 1.00 12.31 60 ILE B N 1
ATOM 1995 C CA . ILE B 1 67 ? -0.648 36.105 30.199 1.00 12.92 60 ILE B CA 1
ATOM 1996 C C . ILE B 1 67 ? -1.253 35.439 28.950 1.00 12.10 60 ILE B C 1
ATOM 1997 O O . ILE B 1 67 ? -2.491 35.266 28.902 1.00 12.82 60 ILE B O 1
ATOM 2002 N N . ASP B 1 68 ? -0.436 35.074 27.950 1.00 12.05 61 ASP B N 1
ATOM 2003 C CA . ASP B 1 68 ? -0.985 34.410 26.760 1.00 13.37 61 ASP B CA 1
ATOM 2004 C C . ASP B 1 68 ? -1.724 33.143 27.159 1.00 15.67 61 ASP B C 1
ATOM 2005 O O . ASP B 1 68 ? -2.833 32.906 26.724 1.00 16.40 61 ASP B O 1
ATOM 2010 N N . PHE B 1 69 ? -1.103 32.339 28.018 1.00 16.17 62 PHE B N 1
ATOM 2011 C CA . PHE B 1 69 ? -1.733 31.118 28.460 1.00 16.05 62 PHE B CA 1
ATOM 2012 C C . PHE B 1 69 ? -3.064 31.356 29.129 1.00 16.43 62 PHE B C 1
ATOM 2013 O O . PHE B 1 69 ? -4.056 30.693 28.801 1.00 18.42 62 PHE B O 1
ATOM 2037 N N . ARG B 1 72 ? -5.823 32.586 26.670 1.00 21.64 65 ARG B N 1
ATOM 2038 C CA . ARG B 1 72 ? -6.182 31.680 25.582 1.00 26.50 65 ARG B CA 1
ATOM 2039 C C . ARG B 1 72 ? -6.736 30.354 26.065 1.00 32.49 65 ARG B C 1
ATOM 2040 O O . ARG B 1 72 ? -6.972 29.446 25.264 1.00 34.97 65 ARG B O 1
ATOM 2048 N N . ASN B 1 73 ? -6.922 30.229 27.374 1.00 34.50 66 ASN B N 1
ATOM 2049 C CA . ASN B 1 73 ? -7.436 28.992 27.955 1.00 36.40 66 ASN B CA 1
ATOM 2050 C C . ASN B 1 73 ? -8.634 29.277 28.854 1.00 36.99 66 ASN B C 1
ATOM 2051 O O . ASN B 1 73 ? -9.155 28.366 29.502 1.00 40.46 66 ASN B O 1
ATOM 2056 N N . TYR B 1 78 ? -17.513 30.635 29.696 1.00 18.71 71 TYR B N 1
ATOM 2057 C CA . TYR B 1 78 ? -17.216 30.846 31.117 1.00 16.76 71 TYR B CA 1
ATOM 2058 C C . TYR B 1 78 ? -18.159 30.048 31.990 1.00 16.33 71 TYR B C 1
ATOM 2059 O O . TYR B 1 78 ? -18.538 30.452 33.084 1.00 17.40 71 TYR B O 1
ATOM 2068 N N . SER B 1 79 ? -18.510 28.876 31.483 1.00 15.91 72 SER B N 1
ATOM 2069 C CA . SER B 1 79 ? -19.370 27.966 32.198 1.00 15.94 72 SER B CA 1
ATOM 2070 C C . SER B 1 79 ? -18.579 27.328 33.355 1.00 13.52 72 SER B C 1
ATOM 2071 O O . SER B 1 79 ? -17.336 27.457 33.451 1.00 12.40 72 SER B O 1
ATOM 2074 N N . ILE B 1 80 ? -19.293 26.659 34.244 1.00 13.80 73 ILE B N 1
ATOM 2075 C CA . ILE B 1 80 ? -18.643 25.974 35.350 1.00 14.28 73 ILE B CA 1
ATOM 2076 C C . ILE B 1 80 ? -17.709 24.887 34.789 1.00 12.94 73 ILE B C 1
ATOM 2077 O O . ILE B 1 80 ? -16.564 24.750 35.245 1.00 12.40 73 ILE B O 1
ATOM 2082 N N . ASP B 1 81 ? -18.129 24.106 33.797 1.00 12.66 74 ASP B N 1
ATOM 2083 C CA . ASP B 1 81 ? -17.187 23.144 33.292 1.00 15.58 74 ASP B CA 1
ATOM 2084 C C . ASP B 1 81 ? -15.998 23.834 32.638 1.00 12.64 74 ASP B C 1
ATOM 2085 O O . ASP B 1 81 ? -14.889 23.293 32.727 1.00 13.97 74 ASP B O 1
ATOM 2090 N N . GLY B 1 82 ? -16.195 25.025 32.074 1.00 12.22 75 GLY B N 1
ATOM 2091 C CA . GLY B 1 82 ? -15.066 25.791 31.529 1.00 12.25 75 GLY B CA 1
ATOM 2092 C C . GLY B 1 82 ? -14.039 26.097 32.634 1.00 11.52 75 GLY B C 1
ATOM 2093 O O . GLY B 1 82 ? -12.847 26.147 32.382 1.00 12.38 75 GLY B O 1
ATOM 2094 N N . LEU B 1 83 ? -14.488 26.347 33.855 1.00 11.13 76 LEU B N 1
ATOM 2095 C CA . LEU B 1 83 ? -13.571 26.575 34.967 1.00 11.29 76 LEU B CA 1
ATOM 2096 C C . LEU B 1 83 ? -12.759 25.328 35.288 1.00 10.16 76 LEU B C 1
ATOM 2097 O O . LEU B 1 83 ? -11.549 25.400 35.486 1.00 10.26 76 LEU B O 1
ATOM 2102 N N . TYR B 1 84 ? -13.410 24.165 35.328 1.00 10.87 77 TYR B N 1
ATOM 2103 C CA . TYR B 1 84 ? -12.686 22.910 35.559 1.00 11.59 77 TYR B CA 1
ATOM 2104 C C . TYR B 1 84 ? -11.637 22.738 34.464 1.00 11.57 77 TYR B C 1
ATOM 2105 O O . TYR B 1 84 ? -10.525 22.341 34.746 1.00 11.89 77 TYR B O 1
ATOM 2114 N N . GLN B 1 85 ? -12.029 23.037 33.224 1.00 10.57 78 GLN B N 1
ATOM 2115 C CA . GLN B 1 85 ? -11.107 22.916 32.092 1.00 11.58 78 GLN B CA 1
ATOM 2116 C C . GLN B 1 85 ? -9.937 23.846 32.208 1.00 10.95 78 GLN B C 1
ATOM 2117 O O . GLN B 1 85 ? -8.814 23.474 31.902 1.00 13.00 78 GLN B O 1
ATOM 2123 N N . PHE B 1 86 ? -10.189 25.102 32.617 1.00 11.44 79 PHE B N 1
ATOM 2124 C CA . PHE B 1 86 ? -9.110 26.083 32.763 1.00 11.54 79 PHE B CA 1
ATOM 2125 C C . PHE B 1 86 ? -8.102 25.549 33.758 1.00 10.42 79 PHE B C 1
ATOM 2126 O O . PHE B 1 86 ? -6.890 25.595 33.519 1.00 10.05 79 PHE B O 1
ATOM 2134 N N . LEU B 1 87 ? -8.598 25.075 34.905 1.00 9.61 80 LEU B N 1
ATOM 2135 C CA . LEU B 1 87 ? -7.691 24.573 35.922 1.00 9.79 80 LEU B CA 1
ATOM 2136 C C . LEU B 1 87 ? -6.923 23.327 35.498 1.00 8.63 80 LEU B C 1
ATOM 2137 O O . LEU B 1 87 ? -5.748 23.206 35.770 1.00 9.72 80 LEU B O 1
ATOM 2142 N N . PHE B 1 88 ? -7.638 22.426 34.820 1.00 9.77 81 PHE B N 1
ATOM 2143 C CA . PHE B 1 88 ? -6.992 21.238 34.321 1.00 9.83 81 PHE B CA 1
ATOM 2144 C C . PHE B 1 88 ? -5.827 21.654 33.386 1.00 9.23 81 PHE B C 1
ATOM 2145 O O . PHE B 1 88 ? -4.723 21.169 33.512 1.00 9.86 81 PHE B O 1
ATOM 2153 N N . LYS B 1 89 ? -6.079 22.539 32.429 1.00 9.81 82 LYS B N 1
ATOM 2154 C CA . LYS B 1 89 ? -5.033 22.954 31.479 1.00 10.83 82 LYS B CA 1
ATOM 2155 C C . LYS B 1 89 ? -3.888 23.691 32.173 1.00 10.24 82 LYS B C 1
ATOM 2156 O O . LYS B 1 89 ? -2.737 23.510 31.816 1.00 10.44 82 LYS B O 1
ATOM 2162 N N . PHE B 1 90 ? -4.169 24.453 33.228 1.00 10.90 83 PHE B N 1
ATOM 2163 C CA . PHE B 1 90 ? -3.097 25.166 33.908 1.00 9.84 83 PHE B CA 1
ATOM 2164 C C . PHE B 1 90 ? -2.170 24.123 34.545 1.00 10.85 83 PHE B C 1
ATOM 2165 O O . PHE B 1 90 ? -0.935 24.163 34.398 1.00 11.27 83 PHE B O 1
ATOM 2173 N N . ILE B 1 91 ? -2.759 23.183 35.263 1.00 9.06 84 ILE B N 1
ATOM 2174 C CA . ILE B 1 91 ? -1.943 22.159 35.902 1.00 9.05 84 ILE B CA 1
ATOM 2175 C C . ILE B 1 91 ? -1.197 21.271 34.912 1.00 8.12 84 ILE B C 1
ATOM 2176 O O . ILE B 1 91 ? -0.007 20.995 35.059 1.00 9.91 84 ILE B O 1
ATOM 2181 N N . PHE B 1 92 ? -1.918 20.797 33.888 1.00 9.41 85 PHE B N 1
ATOM 2182 C CA . PHE B 1 92 ? -1.317 19.847 32.949 1.00 10.58 85 PHE B CA 1
ATOM 2183 C C . PHE B 1 92 ? -0.488 20.412 31.874 1.00 10.46 85 PHE B C 1
ATOM 2184 O O . PHE B 1 92 ? 0.468 19.753 31.493 1.00 13.44 85 PHE B O 1
ATOM 2192 N N . ASP B 1 93 ? -0.804 21.609 31.395 1.00 11.15 86 ASP B N 1
ATOM 2193 C CA . ASP B 1 93 ? -0.123 22.150 30.202 1.00 10.72 86 ASP B CA 1
ATOM 2194 C C . ASP B 1 93 ? 0.838 23.287 30.405 1.00 12.63 86 ASP B C 1
ATOM 2195 O O . ASP B 1 93 ? 1.616 23.598 29.493 1.00 15.94 86 ASP B O 1
ATOM 2200 N N . VAL B 1 94 ? 0.837 23.943 31.555 1.00 11.70 87 VAL B N 1
ATOM 2201 C CA . VAL B 1 94 ? 1.808 25.013 31.748 1.00 12.88 87 VAL B CA 1
ATOM 2202 C C . VAL B 1 94 ? 3.186 24.370 31.779 1.00 13.78 87 VAL B C 1
ATOM 2203 O O . VAL B 1 94 ? 3.420 23.371 32.462 1.00 13.65 87 VAL B O 1
ATOM 2207 N N . ASP B 1 95 ? 4.123 24.966 31.043 1.00 13.77 88 ASP B N 1
ATOM 2208 C CA . ASP B 1 95 ? 5.489 24.435 30.956 1.00 16.89 88 ASP B CA 1
ATOM 2209 C C . ASP B 1 95 ? 6.255 24.611 32.254 1.00 15.35 88 ASP B C 1
ATOM 2210 O O . ASP B 1 95 ? 6.374 25.705 32.769 1.00 13.70 88 ASP B O 1
ATOM 2215 N N . GLU B 1 96 ? 6.768 23.502 32.766 1.00 16.29 89 GLU B N 1
ATOM 2216 C CA . GLU B 1 96 ? 7.502 23.492 34.009 1.00 18.81 89 GLU B CA 1
ATOM 2217 C C . GLU B 1 96 ? 8.655 24.483 34.061 1.00 15.51 89 GLU B C 1
ATOM 2218 O O . GLU B 1 96 ? 8.927 25.068 35.096 1.00 15.21 89 GLU B O 1
ATOM 2224 N N . ARG B 1 97 ? 9.368 24.630 32.957 1.00 16.23 90 ARG B N 1
ATOM 2225 C CA . ARG B 1 97 ? 10.489 25.564 32.982 1.00 17.43 90 ARG B CA 1
ATOM 2226 C C . ARG B 1 97 ? 10.076 26.988 33.305 1.00 14.40 90 ARG B C 1
ATOM 2227 O O . ARG B 1 97 ? 10.798 27.727 33.970 1.00 15.81 90 ARG B O 1
ATOM 2235 N N . TYR B 1 98 ? 8.869 27.374 32.874 1.00 13.28 91 TYR B N 1
ATOM 2236 C CA . TYR B 1 98 ? 8.369 28.704 33.160 1.00 13.09 91 TYR B CA 1
ATOM 2237 C C . TYR B 1 98 ? 7.938 28.884 34.629 1.00 12.05 91 TYR B C 1
ATOM 2238 O O . TYR B 1 98 ? 8.106 29.951 35.203 1.00 12.72 91 TYR B O 1
ATOM 2247 N N . ILE B 1 99 ? 7.349 27.845 35.197 1.00 12.88 92 ILE B N 1
ATOM 2248 C CA . ILE B 1 99 ? 7.016 27.892 36.604 1.00 12.66 92 ILE B CA 1
ATOM 2249 C C . ILE B 1 99 ? 8.302 28.024 37.448 1.00 12.44 92 ILE B C 1
ATOM 2250 O O . ILE B 1 99 ? 8.364 28.830 38.361 1.00 12.78 92 ILE B O 1
ATOM 2255 N N . LYS B 1 100 ? 9.316 27.263 37.084 1.00 13.51 93 LYS B N 1
ATOM 2256 C CA . LYS B 1 100 ? 10.582 27.291 37.822 1.00 14.72 93 LYS B CA 1
ATOM 2257 C C . LYS B 1 100 ? 11.227 28.675 37.657 1.00 13.80 93 LYS B C 1
ATOM 2258 O O . LYS B 1 100 ? 11.703 29.275 38.645 1.00 17.16 93 LYS B O 1
ATOM 2264 N N . LEU B 1 101 ? 11.216 29.223 36.445 1.00 14.60 94 LEU B N 1
ATOM 2265 C CA . LEU B 1 101 ? 11.795 30.560 36.286 1.00 14.81 94 LEU B CA 1
ATOM 2266 C C . LEU B 1 101 ? 11.035 31.581 37.146 1.00 13.17 94 LEU B C 1
ATOM 2267 O O . LEU B 1 101 ? 11.590 32.472 37.780 1.00 15.12 94 LEU B O 1
ATOM 2272 N N . TYR B 1 102 ? 9.708 31.457 37.155 1.00 12.88 95 TYR B N 1
ATOM 2273 C CA . TYR B 1 102 ? 8.855 32.384 37.875 1.00 12.90 95 TYR B CA 1
ATOM 2274 C C . TYR B 1 102 ? 9.125 32.387 39.380 1.00 12.99 95 TYR B C 1
ATOM 2275 O O . TYR B 1 102 ? 9.214 33.421 39.999 1.00 14.22 95 TYR B O 1
ATOM 2284 N N . VAL B 1 103 ? 9.229 31.203 39.949 1.00 15.44 96 VAL B N 1
ATOM 2285 C CA . VAL B 1 103 ? 9.419 31.150 41.385 1.00 18.02 96 VAL B CA 1
ATOM 2286 C C . VAL B 1 103 ? 10.787 31.690 41.775 1.00 15.25 96 VAL B C 1
ATOM 2287 O O . VAL B 1 103 ? 10.944 32.199 42.860 1.00 19.52 96 VAL B O 1
ATOM 2291 N N . GLN B 1 104 ? 11.739 31.646 40.844 1.00 16.37 97 GLN B N 1
ATOM 2292 C CA . GLN B 1 104 ? 13.089 32.169 41.119 1.00 17.58 97 GLN B CA 1
ATOM 2293 C C . GLN B 1 104 ? 13.220 33.679 40.916 1.00 15.67 97 GLN B C 1
ATOM 2294 O O . GLN B 1 104 ? 14.304 34.226 41.110 1.00 17.12 97 GLN B O 1
ATOM 2300 N N . LEU B 1 105 ? 12.116 34.348 40.557 1.00 16.57 98 LEU B N 1
ATOM 2301 C CA . LEU B 1 105 ? 12.109 35.801 40.371 1.00 15.23 98 LEU B CA 1
ATOM 2302 C C . LEU B 1 105 ? 12.373 36.572 41.623 1.00 19.66 98 LEU B C 1
ATOM 2303 O O . LEU B 1 105 ? 12.708 37.747 41.549 1.00 22.48 98 LEU B 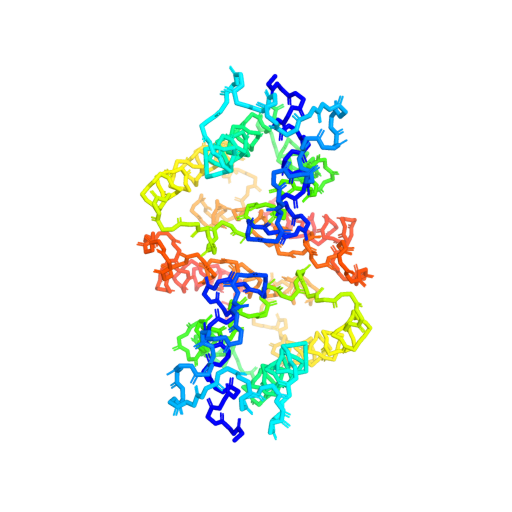O 1
ATOM 2308 N N . SER B 1 106 ? 12.171 35.936 42.779 1.00 21.79 99 SER B N 1
ATOM 2309 C CA . SER B 1 106 ? 12.402 36.648 44.027 1.00 22.27 99 SER B CA 1
ATOM 2310 C C . SER B 1 106 ? 13.891 36.752 44.341 1.00 22.32 99 SER B C 1
ATOM 2311 O O . SER B 1 106 ? 14.265 37.466 45.289 1.00 25.63 99 SER B O 1
ATOM 2314 N N . SER B 1 107 ? 14.737 36.059 43.574 1.00 19.75 100 SER B N 1
ATOM 2315 C CA . SER B 1 107 ? 16.196 36.146 43.779 1.00 19.56 100 SER B CA 1
ATOM 2316 C C . SER B 1 107 ? 16.909 36.742 42.575 1.00 20.53 100 SER B C 1
ATOM 2317 O O . SER B 1 107 ? 18.102 36.521 42.377 1.00 21.12 100 SER B O 1
ATOM 2320 N N . ALA B 1 108 ? 16.187 37.559 41.804 1.00 18.91 101 ALA B N 1
ATOM 2321 C CA . ALA B 1 108 ? 16.723 38.163 40.597 1.00 19.33 101 ALA B CA 1
ATOM 2322 C C . ALA B 1 108 ? 17.629 39.375 40.871 1.00 21.05 101 ALA B C 1
ATOM 2323 O O . ALA B 1 108 ? 17.610 39.938 41.987 1.00 22.35 101 ALA B O 1
ATOM 2325 N N . PRO B 1 109 ? 18.442 39.774 39.872 1.00 22.34 102 PRO B N 1
ATOM 2326 C CA . PRO B 1 109 ? 19.348 40.921 39.973 1.00 24.64 102 PRO B CA 1
ATOM 2327 C C . PRO B 1 109 ? 18.545 42.119 40.455 1.00 25.98 102 PRO B C 1
ATOM 2328 O O . PRO B 1 109 ? 17.395 42.316 40.038 1.00 24.27 102 PRO B O 1
ATOM 2332 N N . GLU B 1 110 ? 19.164 42.937 41.299 1.00 26.65 103 GLU B N 1
ATOM 2333 C CA . GLU B 1 110 ? 18.529 44.101 41.891 1.00 28.39 103 GLU B CA 1
ATOM 2334 C C . GLU B 1 110 ? 18.018 45.128 40.886 1.00 25.75 103 GLU B C 1
ATOM 2335 O O . GLU B 1 110 ? 17.024 45.817 41.151 1.00 25.65 103 GLU B O 1
ATOM 2341 N N . ALA B 1 111 ? 18.706 45.248 39.753 1.00 25.52 104 ALA B N 1
ATOM 2342 C CA . ALA B 1 111 ? 18.323 46.225 38.745 1.00 24.63 104 ALA B CA 1
ATOM 2343 C C . ALA B 1 111 ? 16.925 45.950 38.194 1.00 22.86 104 ALA B C 1
ATOM 2344 O O . ALA B 1 111 ? 16.282 46.850 37.673 1.00 22.74 104 ALA B O 1
ATOM 2346 N N . LEU B 1 112 ? 16.456 44.710 38.326 1.00 21.53 105 LEU B N 1
ATOM 2347 C CA . LEU B 1 112 ? 15.139 44.340 37.805 1.00 18.82 105 LEU B CA 1
ATOM 2348 C C . LEU B 1 112 ? 13.994 44.437 38.789 1.00 19.48 105 LEU B C 1
ATOM 2349 O O . LEU B 1 112 ? 12.848 44.129 38.423 1.00 18.56 105 LEU B O 1
ATOM 2354 N N . ASN B 1 113 ? 14.262 44.868 40.021 1.00 18.07 106 ASN B N 1
ATOM 2355 C CA . ASN B 1 113 ? 13.239 44.926 41.044 1.00 18.96 106 ASN B CA 1
ATOM 2356 C C . ASN B 1 113 ? 11.934 45.598 40.664 1.00 19.81 106 ASN B C 1
ATOM 2357 O O . ASN B 1 113 ? 10.864 45.001 40.819 1.00 17.96 106 ASN B O 1
ATOM 2362 N N . SER B 1 114 ? 11.985 46.829 40.165 1.00 17.96 107 SER B N 1
ATOM 2363 C CA . SER B 1 114 ? 10.758 47.526 39.830 1.00 19.84 107 SER B CA 1
ATOM 2364 C C . SER B 1 114 ? 10.043 46.882 38.651 1.00 17.40 107 SER B C 1
ATOM 2365 O O . SER B 1 114 ? 8.820 46.753 38.698 1.00 17.37 107 SER B O 1
ATOM 2368 N N . GLU B 1 115 ? 10.780 46.448 37.626 1.00 17.51 108 GLU B N 1
ATOM 2369 C CA . GLU B 1 115 ? 10.162 45.828 36.454 1.00 15.09 108 GLU B CA 1
ATOM 2370 C C . GLU B 1 115 ? 9.452 44.535 36.859 1.00 15.24 108 GLU B C 1
ATOM 2371 O O . GLU B 1 115 ? 8.306 44.310 36.499 1.00 14.55 108 GLU B O 1
ATOM 2377 N N . ILE B 1 116 ? 10.113 43.715 37.658 1.00 15.53 109 ILE B N 1
ATOM 2378 C CA . ILE B 1 116 ? 9.469 42.486 38.079 1.00 13.11 109 ILE B CA 1
ATOM 2379 C C . ILE B 1 116 ? 8.264 42.763 38.977 1.00 13.43 109 ILE B C 1
ATOM 2380 O O . ILE B 1 116 ? 7.224 42.144 38.800 1.00 14.24 109 ILE B O 1
ATOM 2385 N N . LYS B 1 117 ? 8.386 43.659 39.945 1.00 14.30 110 LYS B N 1
ATOM 2386 C CA . LYS B 1 117 ? 7.295 44.033 40.821 1.00 13.34 110 LYS B CA 1
ATOM 2387 C C . LYS B 1 117 ? 6.066 44.427 40.001 1.00 14.22 110 LYS B C 1
ATOM 2388 O O . LYS B 1 117 ? 4.974 43.913 40.219 1.00 14.88 110 LYS B O 1
ATOM 2394 N N . HIS B 1 118 ? 6.226 45.339 39.036 1.00 15.39 111 HIS B N 1
ATOM 2395 C CA . HIS B 1 118 ? 5.102 45.792 38.236 1.00 13.86 111 HIS B CA 1
ATOM 2396 C C . HIS B 1 118 ? 4.480 44.660 37.400 1.00 11.88 111 HIS B C 1
ATOM 2397 O O . HIS B 1 118 ? 3.238 44.570 37.298 1.00 13.94 111 HIS B O 1
ATOM 2404 N N . HIS B 1 119 ? 5.297 43.774 36.854 1.00 12.71 112 HIS B N 1
ATOM 2405 C CA . HIS B 1 119 ? 4.762 42.641 36.118 1.00 12.60 112 HIS B CA 1
ATOM 2406 C C . HIS B 1 119 ? 4.003 41.691 37.025 1.00 13.99 112 HIS B C 1
ATOM 2407 O O . HIS B 1 119 ? 2.958 41.182 36.633 1.00 14.00 112 HIS B O 1
ATOM 2414 N N . LEU B 1 120 ? 4.505 41.451 38.237 1.00 13.03 113 LEU B N 1
ATOM 2415 C CA . LEU B 1 120 ? 3.792 40.602 39.186 1.00 13.79 113 LEU B CA 1
ATOM 2416 C C . LEU B 1 120 ? 2.443 41.188 39.490 1.00 13.85 113 LEU B C 1
ATOM 2417 O O . LEU B 1 120 ? 1.432 40.462 39.563 1.00 15.46 113 LEU B O 1
ATOM 2422 N N . GLN B 1 121 ? 2.384 42.477 39.745 1.00 13.98 114 GLN B N 1
ATOM 2423 C CA . GLN B 1 121 ? 1.109 43.140 39.987 1.00 15.03 114 GLN B CA 1
ATOM 2424 C C . GLN B 1 121 ? 0.151 42.997 38.798 1.00 14.79 114 GLN B C 1
ATOM 2425 O O . GLN B 1 121 ? -1.024 42.708 38.958 1.00 15.88 114 GLN B O 1
ATOM 2431 N N . GLU B 1 122 ? 0.666 43.171 37.579 1.00 14.36 115 GLU B N 1
ATOM 2432 C CA . GLU B 1 122 ? -0.190 43.074 36.398 1.00 16.42 115 GLU B CA 1
ATOM 2433 C C . GLU B 1 122 ? -0.721 41.654 36.204 1.00 15.93 115 GLU B C 1
ATOM 2434 O O . GLU B 1 122 ? -1.915 41.480 35.874 1.00 14.96 115 GLU B O 1
ATOM 2440 N N . ILE B 1 123 ? 0.083 40.632 36.453 1.00 14.01 116 ILE B N 1
ATOM 2441 C CA . ILE B 1 123 ? -0.428 39.293 36.287 1.00 15.48 116 ILE B CA 1
ATOM 2442 C C . ILE B 1 123 ? -1.491 38.961 37.355 1.00 15.64 116 ILE B C 1
ATOM 2443 O O . ILE B 1 123 ? -2.502 38.316 37.057 1.00 15.04 116 ILE B O 1
ATOM 2448 N N . ASN B 1 124 ? -1.317 39.436 38.573 1.00 13.40 117 ASN B N 1
ATOM 2449 C CA . ASN B 1 124 ? -2.305 39.134 39.598 1.00 14.81 117 ASN B CA 1
ATOM 2450 C C . ASN B 1 124 ? -3.638 39.804 39.222 1.00 14.28 117 ASN B C 1
ATOM 2451 O O . ASN B 1 124 ? -4.705 39.219 39.339 1.00 14.52 117 ASN B O 1
ATOM 2456 N N . THR B 1 125 ? -3.588 41.046 38.735 1.00 13.06 118 THR B N 1
ATOM 2457 C CA . THR B 1 125 ? -4.802 41.754 38.353 1.00 14.86 118 THR B CA 1
ATOM 2458 C C . THR B 1 125 ? -5.493 41.038 37.192 1.00 13.68 118 THR B C 1
ATOM 2459 O O . THR B 1 125 ? -6.724 40.890 37.176 1.00 14.59 118 THR B O 1
ATOM 2463 N N . THR B 1 126 ? -4.697 40.618 36.223 1.00 12.97 119 THR B N 1
ATOM 2464 C CA . THR B 1 126 ? -5.239 39.924 35.021 1.00 13.26 119 THR B CA 1
ATOM 2465 C C . THR B 1 126 ? -5.926 38.631 35.420 1.00 13.94 119 THR B C 1
ATOM 2466 O O . THR B 1 126 ? -7.047 38.399 34.981 1.00 14.61 119 THR B O 1
ATOM 2470 N N . LEU B 1 127 ? -5.288 37.809 36.248 1.00 15.29 120 LEU B N 1
ATOM 2471 C CA . LEU B 1 127 ? -5.873 36.535 36.656 1.00 16.10 120 LEU B CA 1
ATOM 2472 C C . LEU B 1 127 ? -7.138 36.768 37.437 1.00 15.89 120 LEU B C 1
ATOM 2473 O O . LEU B 1 127 ? -8.125 36.047 37.284 1.00 16.40 120 LEU B O 1
ATOM 2478 N N . HIS B 1 128 ? -7.096 37.727 38.342 1.00 14.07 121 HIS B N 1
ATOM 2479 C CA . HIS B 1 128 ? -8.236 38.026 39.135 1.00 14.81 121 HIS B CA 1
ATOM 2480 C C . HIS B 1 128 ? -9.419 38.411 38.243 1.00 15.54 121 HIS B C 1
ATOM 2481 O O . HIS B 1 128 ? -10.533 37.874 38.372 1.00 16.36 121 HIS B O 1
ATOM 2488 N N . ASP B 1 129 ? -9.167 39.320 37.298 1.00 14.26 122 ASP B N 1
ATOM 2489 C CA . ASP B 1 129 ? -10.243 39.814 36.458 1.00 16.37 122 ASP B CA 1
ATOM 2490 C C . ASP B 1 129 ? -10.775 38.771 35.489 1.00 14.57 122 ASP B C 1
ATOM 2491 O O . ASP B 1 129 ? -11.960 38.772 35.136 1.00 16.78 122 ASP B O 1
ATOM 2496 N N . GLU B 1 130 ? -9.941 37.862 35.047 1.00 13.92 123 GLU B N 1
ATOM 2497 C CA . GLU B 1 130 ? -10.349 36.812 34.125 1.00 15.46 123 GLU B CA 1
ATOM 2498 C C . GLU B 1 130 ? -11.104 35.689 34.802 1.00 16.44 123 GLU B C 1
ATOM 2499 O O . GLU B 1 130 ? -12.194 35.307 34.384 1.00 15.95 123 GLU B O 1
ATOM 2505 N N . LEU B 1 131 ? -10.532 35.171 35.881 1.00 17.19 124 LEU B N 1
ATOM 2506 C CA . LEU B 1 131 ? -11.136 34.042 36.578 1.00 16.33 124 LEU B CA 1
ATOM 2507 C C . LEU B 1 131 ? -12.441 34.375 37.253 1.00 15.50 124 LEU B C 1
ATOM 2508 O O . LEU B 1 131 ? -13.346 33.500 37.370 1.00 16.02 124 LEU B O 1
ATOM 2513 N N . ILE B 1 132 ? -12.620 35.630 37.643 1.00 14.40 125 ILE B N 1
ATOM 2514 C CA . ILE B 1 132 ? -13.849 36.008 38.292 1.00 18.16 125 ILE B CA 1
ATOM 2515 C C . ILE B 1 132 ? -15.039 35.924 37.307 1.00 15.37 125 ILE B C 1
ATOM 2516 O O . ILE B 1 132 ? -16.206 35.787 37.738 1.00 17.89 125 ILE B O 1
ATOM 2521 N N . LYS B 1 133 ? -14.784 35.932 35.990 1.00 14.70 126 LYS B N 1
ATOM 2522 C CA . LYS B 1 133 ? -15.853 35.798 34.969 1.00 14.10 126 LYS B CA 1
ATOM 2523 C C . LYS B 1 133 ? -16.534 34.429 35.067 1.00 14.91 126 LYS B C 1
ATOM 2524 O O . LYS B 1 133 ? -17.623 34.221 34.530 1.00 15.29 126 LYS B O 1
ATOM 2530 N N . TYR B 1 134 ? -15.900 33.485 35.747 1.00 12.74 127 TYR B N 1
ATOM 2531 C CA . TYR B 1 134 ? -16.517 32.184 35.896 1.00 12.04 127 TYR B CA 1
ATOM 2532 C C . TYR B 1 134 ? -17.465 32.138 37.106 1.00 11.75 127 TYR B C 1
ATOM 2533 O O . TYR B 1 134 ? -18.171 31.158 37.259 1.00 14.47 127 TYR B O 1
ATOM 2542 N N . TYR B 1 135 ? -17.500 33.186 37.902 1.00 12.64 128 TYR B N 1
ATOM 2543 C CA . TYR B 1 135 ? -18.366 33.167 39.074 1.00 12.57 128 TYR B CA 1
ATOM 2544 C C . TYR B 1 135 ? -19.837 33.247 38.640 1.00 14.11 128 TYR B C 1
ATOM 2545 O O . TYR B 1 135 ? -20.236 34.136 37.877 1.00 16.32 128 TYR B O 1
ATOM 2554 N N . ASP B 1 136 ? -20.653 32.339 39.176 1.00 12.40 129 ASP B N 1
ATOM 2555 C CA . ASP B 1 136 ? -22.112 32.346 38.877 1.00 12.44 129 ASP B CA 1
ATOM 2556 C C . ASP B 1 136 ? -22.763 32.031 40.235 1.00 11.91 129 ASP B C 1
ATOM 2557 O O . ASP B 1 136 ? -22.643 30.916 40.736 1.00 12.92 129 ASP B O 1
ATOM 2562 N N . PRO B 1 137 ? -23.433 33.021 40.855 1.00 12.93 130 PRO B N 1
ATOM 2563 C CA . PRO B 1 137 ? -24.049 32.737 42.159 1.00 13.06 130 PRO B CA 1
ATOM 2564 C C . PRO B 1 137 ? -25.182 31.724 42.157 1.00 12.56 130 PRO B C 1
ATOM 2565 O O . PRO B 1 137 ? -25.524 31.232 43.225 1.00 13.65 130 PRO B O 1
ATOM 2569 N N . THR B 1 138 ? -25.725 31.396 40.987 1.00 14.97 131 THR B N 1
ATOM 2570 C CA . THR B 1 138 ? -26.756 30.384 40.986 1.00 15.77 131 THR B CA 1
ATOM 2571 C C . THR B 1 138 ? -26.147 28.984 41.094 1.00 15.82 131 THR B C 1
ATOM 2572 O O . THR B 1 138 ? -26.850 28.034 41.441 1.00 18.04 131 THR B O 1
ATOM 2576 N N . HIS B 1 139 ? -24.843 28.854 40.849 1.00 12.30 132 HIS B N 1
ATOM 2577 C CA . HIS B 1 139 ? -24.217 27.561 40.953 1.00 14.10 132 HIS B CA 1
ATOM 2578 C C . HIS B 1 139 ? -23.202 27.411 42.077 1.00 13.32 132 HIS B C 1
ATOM 2579 O O . HIS B 1 139 ? -22.986 26.301 42.576 1.00 17.72 132 HIS B O 1
ATOM 2586 N N . ILE B 1 140 ? -22.566 28.507 42.473 1.00 12.64 133 ILE B N 1
ATOM 2587 C CA . ILE B 1 140 ? -21.471 28.426 43.454 1.00 10.35 133 ILE B CA 1
ATOM 2588 C C . ILE B 1 140 ? -21.964 28.942 44.799 1.00 11.27 133 ILE B C 1
ATOM 2589 O O . ILE B 1 140 ? -22.585 30.001 44.883 1.00 10.89 133 ILE B O 1
ATOM 2594 N N . ALA B 1 141 ? -21.746 28.161 45.857 1.00 10.34 134 ALA B N 1
ATOM 2595 C CA . ALA B 1 141 ? -22.248 28.541 47.188 1.00 9.27 134 ALA B CA 1
ATOM 2596 C C . ALA B 1 141 ? -21.438 29.636 47.860 1.00 9.24 134 ALA B C 1
ATOM 2597 O O . ALA B 1 141 ? -21.969 30.367 48.680 1.00 9.58 134 ALA B O 1
ATOM 2599 N N . LEU B 1 142 ? -20.142 29.708 47.523 1.00 9.16 135 LEU B N 1
ATOM 2600 C CA . LEU B 1 142 ? -19.275 30.763 48.032 1.00 10.38 135 LEU B CA 1
ATOM 2601 C C . LEU B 1 142 ? -19.699 32.094 47.413 1.00 10.27 135 LEU B C 1
ATOM 2602 O O . LEU B 1 142 ? -20.313 32.091 46.313 1.00 11.14 135 LEU B O 1
ATOM 2607 N N . ASP B 1 143 ? -19.419 33.195 48.120 1.00 8.71 136 ASP B N 1
ATOM 2608 C CA . ASP B 1 143 ? -19.584 34.504 47.514 1.00 9.64 136 ASP B CA 1
ATOM 2609 C C . ASP B 1 143 ? -18.439 34.747 46.500 1.00 11.42 136 ASP B C 1
ATOM 2610 O O . ASP B 1 143 ? -17.469 33.984 46.401 1.00 9.80 136 ASP B O 1
ATOM 2615 N N . LYS B 1 144 ? -18.563 35.801 45.701 1.00 10.53 137 LYS B N 1
ATOM 2616 C CA . LYS B 1 144 ? -17.604 36.093 44.641 1.00 11.67 137 LYS B CA 1
ATOM 2617 C C . LYS B 1 144 ? -16.159 36.261 45.138 1.00 11.51 137 LYS B C 1
ATOM 2618 O O . LYS B 1 144 ? -15.241 35.745 44.548 1.00 10.74 137 LYS B O 1
ATOM 2624 N N . GLU B 1 145 ? -15.983 36.990 46.230 1.00 10.95 138 GLU B N 1
ATOM 2625 C CA . GLU B 1 145 ? -14.657 37.252 46.790 1.00 11.45 138 GLU B CA 1
ATOM 2626 C C . GLU B 1 145 ? -13.976 36.005 47.285 1.00 9.78 138 GLU B C 1
ATOM 2627 O O . GLU B 1 145 ? -12.816 35.762 46.957 1.00 9.66 138 GLU B O 1
ATOM 2633 N N . ASP B 1 146 ? -14.682 35.201 48.063 1.00 10.42 139 ASP B N 1
ATOM 2634 C CA . ASP B 1 146 ? -14.098 33.960 48.556 1.00 9.02 139 ASP B CA 1
ATOM 2635 C C . ASP B 1 146 ? -13.830 33.002 47.397 1.00 8.81 139 ASP B C 1
ATOM 2636 O O . ASP B 1 146 ? -12.804 32.310 47.408 1.00 8.77 139 ASP B O 1
ATOM 2641 N N . PHE B 1 147 ? -14.707 32.974 46.389 1.00 8.85 140 PHE B N 1
ATOM 2642 C CA . PHE B 1 147 ? -14.510 32.105 45.226 1.00 7.65 140 PHE B CA 1
ATOM 2643 C C . PHE B 1 147 ? -13.200 32.490 44.536 1.00 9.21 140 PHE B C 1
ATOM 2644 O O . PHE B 1 147 ? -12.347 31.625 44.260 1.00 8.94 140 PHE B O 1
ATOM 2652 N N . ILE B 1 148 ? -13.044 33.772 44.210 1.00 8.72 141 ILE B N 1
ATOM 2653 C CA . ILE B 1 148 ? -11.861 34.152 43.460 1.00 9.79 141 ILE B CA 1
ATOM 2654 C C . ILE B 1 148 ? -10.603 33.940 44.277 1.00 10.00 141 ILE B C 1
ATOM 2655 O O . ILE B 1 148 ? -9.561 33.515 43.731 1.00 10.24 141 ILE B O 1
ATOM 2660 N N . ASN B 1 149 ? -10.642 34.239 45.554 1.00 9.72 142 ASN B N 1
ATOM 2661 C CA . ASN B 1 149 ? -9.448 34.047 46.388 1.00 9.20 142 ASN B CA 1
ATOM 2662 C C . ASN B 1 149 ? -9.066 32.588 46.407 1.00 9.82 142 ASN B C 1
ATOM 2663 O O . ASN B 1 149 ? -7.892 32.263 46.303 1.00 10.01 142 ASN B O 1
ATOM 2676 N N . ILE B 1 151 ? -9.731 30.248 44.112 1.00 8.95 144 ILE B N 1
ATOM 2677 C CA . ILE B 1 151 ? -9.167 29.826 42.824 1.00 10.65 144 ILE B CA 1
ATOM 2678 C C . ILE B 1 151 ? -7.741 30.308 42.619 1.00 11.27 144 ILE B C 1
ATOM 2679 O O . ILE B 1 151 ? -6.852 29.558 42.117 1.00 10.57 144 ILE B O 1
ATOM 2684 N N . LEU B 1 152 ? -7.448 31.533 43.028 1.00 11.12 145 LEU B N 1
ATOM 2685 C CA . LEU B 1 152 ? -6.105 32.062 42.897 1.00 10.43 145 LEU B CA 1
ATOM 2686 C C . LEU B 1 152 ? -5.141 31.254 43.743 1.00 10.64 145 LEU B C 1
ATOM 2687 O O . LEU B 1 152 ? -3.976 31.085 43.359 1.00 10.57 145 LEU B O 1
ATOM 2700 N N . PHE B 1 154 ? -5.448 28.060 44.304 1.00 10.58 147 PHE B N 1
ATOM 2701 C CA . PHE B 1 154 ? -5.150 26.786 43.594 1.00 9.74 147 PHE B CA 1
ATOM 2702 C C . PHE B 1 154 ? -3.995 27.018 42.631 1.00 9.11 147 PHE B C 1
ATOM 2703 O O . PHE B 1 154 ? -3.101 26.172 42.486 1.00 9.02 147 PHE B O 1
ATOM 2711 N N . LEU B 1 155 ? -3.990 28.153 41.950 1.00 8.70 148 LEU B N 1
ATOM 2712 C CA . LEU B 1 155 ? -2.900 28.434 40.966 1.00 9.77 148 LEU B CA 1
ATOM 2713 C C . LEU B 1 155 ? -1.557 28.601 41.657 1.00 9.70 148 LEU B C 1
ATOM 2714 O O . LEU B 1 155 ? -0.534 28.034 41.249 1.00 9.86 148 LEU B O 1
ATOM 2719 N N . GLU B 1 156 ? -1.545 29.322 42.773 1.00 9.98 149 GLU B N 1
ATOM 2720 C CA . GLU B 1 156 ? -0.306 29.538 43.493 1.00 9.54 149 GLU B CA 1
ATOM 2721 C C . GLU B 1 156 ? 0.239 28.269 44.112 1.00 9.27 149 GLU B C 1
ATOM 2722 O O . GLU B 1 156 ? 1.448 28.040 44.131 1.00 10.72 149 GLU B O 1
ATOM 2728 N N . THR B 1 157 ? -0.664 27.419 44.575 1.00 9.77 150 THR B N 1
ATOM 2729 C CA . THR B 1 157 ? -0.268 26.153 45.130 1.00 8.94 150 THR B CA 1
ATOM 2730 C C . THR B 1 157 ? 0.389 25.320 44.043 1.00 8.87 150 THR B C 1
ATOM 2731 O O . THR B 1 157 ? 1.372 24.648 44.295 1.00 9.38 150 THR B O 1
ATOM 2735 N N . TRP B 1 158 ? -0.138 25.340 42.826 1.00 8.80 151 TRP B N 1
ATOM 2736 C CA . TRP B 1 158 ? 0.509 24.594 41.768 1.00 9.28 151 TRP B CA 1
ATOM 2737 C C . TRP B 1 158 ? 1.889 25.081 41.450 1.00 10.99 151 TRP B C 1
ATOM 2738 O O . TRP B 1 158 ? 2.765 24.245 41.182 1.00 11.11 151 TRP B O 1
ATOM 2749 N N . TYR B 1 159 ? 2.170 26.385 41.531 1.00 11.34 152 TYR B N 1
ATOM 2750 C CA . TYR B 1 159 ? 3.559 26.796 41.279 1.00 13.05 152 TYR B CA 1
ATOM 2751 C C . TYR B 1 159 ? 4.476 26.065 42.285 1.00 13.92 152 TYR B C 1
ATOM 2752 O O . TYR B 1 159 ? 5.578 25.554 41.945 1.00 14.88 152 TYR B O 1
ATOM 2761 N N . PHE B 1 160 ? 4.049 25.982 43.535 1.00 13.79 153 PHE B N 1
ATOM 2762 C CA . PHE B 1 160 ? 4.841 25.320 44.554 1.00 13.55 153 PHE B CA 1
ATOM 2763 C C . PHE B 1 160 ? 4.955 23.817 44.279 1.00 12.99 153 PHE B C 1
ATOM 2764 O O . PHE B 1 160 ? 6.072 23.234 44.191 1.00 14.84 153 PHE B O 1
ATOM 2772 N N . ARG B 1 161 ? 3.825 23.163 44.097 1.00 11.52 154 ARG B N 1
ATOM 2773 C CA . ARG B 1 161 ? 3.863 21.725 43.880 1.00 11.40 154 ARG B CA 1
ATOM 2774 C C . ARG B 1 161 ? 4.569 21.307 42.620 1.00 14.27 154 ARG B C 1
ATOM 2775 O O . ARG B 1 161 ? 5.295 20.298 42.635 1.00 15.81 154 ARG B O 1
ATOM 2783 N N . ALA B 1 162 ? 4.399 22.029 41.521 1.00 10.84 155 ALA B N 1
ATOM 2784 C CA . ALA B 1 162 ? 5.022 21.635 40.269 1.00 11.27 155 ALA B CA 1
ATOM 2785 C C . ALA B 1 162 ? 6.534 21.637 40.409 1.00 12.42 155 ALA B C 1
ATOM 2786 O O . ALA B 1 162 ? 7.201 20.704 39.897 1.00 14.86 155 ALA B O 1
ATOM 2788 N N . SER B 1 163 ? 7.077 22.661 41.064 1.00 12.67 156 SER B N 1
ATOM 2789 C CA . SER B 1 163 ? 8.517 22.758 41.232 1.00 14.67 156 SER B CA 1
ATOM 2790 C C . SER B 1 163 ? 9.049 21.610 42.059 1.00 14.11 156 SER B C 1
ATOM 2791 O O . SER B 1 163 ? 10.120 21.065 41.741 1.00 17.17 156 SER B O 1
ATOM 2794 N N . PHE B 1 164 ? 8.339 21.225 43.095 1.00 14.56 157 PHE B N 1
ATOM 2795 C CA . PHE B 1 164 ? 8.782 20.112 43.931 1.00 15.05 157 PHE B CA 1
ATOM 2796 C C . PHE B 1 164 ? 8.602 18.770 43.264 1.00 18.59 157 PHE B C 1
ATOM 2797 O O . PHE B 1 164 ? 9.474 17.905 43.385 1.00 18.28 157 PHE B O 1
ATOM 2805 N N . SER B 1 165 ? 7.510 18.581 42.548 1.00 16.98 158 SER B N 1
ATOM 2806 C CA . SER B 1 165 ? 7.257 17.319 41.855 1.00 18.86 158 SER B CA 1
ATOM 2807 C C . SER B 1 165 ? 8.344 17.040 40.829 1.00 19.05 158 SER B C 1
ATOM 2808 O O . SER B 1 165 ? 8.813 15.912 40.727 1.00 20.23 158 SER B O 1
ATOM 2811 N N . GLN B 1 166 ? 8.760 18.069 40.098 1.00 16.33 159 GLN B N 1
ATOM 2812 C CA . GLN B 1 166 ? 9.769 17.885 39.070 1.00 19.11 159 GLN B CA 1
ATOM 2813 C C . GLN B 1 166 ? 11.094 17.473 39.681 1.00 21.73 159 GLN B C 1
ATOM 2814 O O . GLN B 1 166 ? 11.749 16.553 39.194 1.00 22.04 159 GLN B O 1
ATOM 2820 N N . LYS B 1 167 ? 11.469 18.158 40.749 1.00 20.07 160 LYS B N 1
ATOM 2821 C CA . LYS B 1 167 ? 12.747 17.929 41.406 1.00 18.50 160 LYS B CA 1
ATOM 2822 C C . LYS B 1 167 ? 12.798 16.653 42.216 1.00 19.60 160 LYS B C 1
ATOM 2823 O O . LYS B 1 167 ? 13.746 15.877 42.082 1.00 21.20 160 LYS B O 1
ATOM 2829 N N . PHE B 1 168 ? 11.788 16.391 43.041 1.00 18.04 161 PHE B N 1
ATOM 2830 C CA . PHE B 1 168 ? 11.768 15.249 43.936 1.00 18.56 161 PHE B CA 1
ATOM 2831 C C . PHE B 1 168 ? 10.865 14.076 43.634 1.00 20.17 161 PHE B C 1
ATOM 2832 O O . PHE B 1 168 ? 11.035 13.013 44.219 1.00 23.36 161 PHE B O 1
ATOM 2840 N N . GLY B 1 169 ? 9.893 14.260 42.750 1.00 20.78 162 GLY B N 1
ATOM 2841 C CA . GLY B 1 169 ? 9.014 13.172 42.367 1.00 24.23 162 GLY B CA 1
ATOM 2842 C C . GLY B 1 169 ? 8.107 12.697 43.463 1.00 26.41 162 GLY B C 1
ATOM 2843 O O . GLY B 1 169 ? 7.722 11.518 43.503 1.00 30.13 162 GLY B O 1
ATOM 2844 N N . ILE B 1 170 ? 7.763 13.600 44.368 1.00 26.81 163 ILE B N 1
ATOM 2845 C CA . ILE B 1 170 ? 6.864 13.271 45.458 1.00 27.57 163 ILE B CA 1
ATOM 2846 C C . ILE B 1 170 ? 5.444 13.141 44.859 1.00 27.98 163 ILE B C 1
ATOM 2847 O O . ILE B 1 170 ? 4.875 14.094 44.339 1.00 24.34 163 ILE B O 1
ATOM 2852 N N . ILE B 1 171 ? 4.897 11.933 44.898 1.00 30.68 164 ILE B N 1
ATOM 2853 C CA . ILE B 1 171 ? 3.576 11.671 44.330 1.00 32.71 164 ILE B CA 1
ATOM 2854 C C . ILE B 1 171 ? 2.533 12.666 44.821 1.00 32.85 164 ILE B C 1
ATOM 2855 O O . ILE B 1 171 ? 1.610 13.055 44.092 1.00 30.31 164 ILE B O 1
ATOM 2860 N N . GLU B 1 172 ? 2.700 13.102 46.058 1.00 33.36 165 GLU B N 1
ATOM 2861 C CA . GLU B 1 172 ? 1.772 14.049 46.633 1.00 33.31 165 GLU B CA 1
ATOM 2862 C C . GLU B 1 172 ? 1.683 15.317 45.799 1.00 31.05 165 GLU B C 1
ATOM 2863 O O . GLU B 1 172 ? 0.644 15.950 45.798 1.00 31.18 165 GLU B O 1
ATOM 2869 N N . ASP B 1 173 ? 2.774 15.679 45.112 1.00 25.46 166 ASP B N 1
ATOM 2870 C CA . ASP B 1 173 ? 2.856 16.881 44.271 1.00 22.19 166 ASP B CA 1
ATOM 2871 C C . ASP B 1 173 ? 2.527 16.673 42.773 1.00 20.11 166 ASP B C 1
ATOM 2872 O O . ASP B 1 173 ? 2.708 17.590 41.976 1.00 18.57 166 ASP B O 1
ATOM 2877 N N . SER B 1 174 ? 2.094 15.479 42.361 1.00 19.01 167 SER B N 1
ATOM 2878 C CA . SER B 1 174 ? 1.824 15.293 40.926 1.00 15.57 167 SER B CA 1
ATOM 2879 C C . SER B 1 174 ? 0.634 16.025 40.288 1.00 12.10 167 SER B C 1
ATOM 2880 O O . SER B 1 174 ? -0.312 16.436 40.943 1.00 11.60 167 SER B O 1
ATOM 2883 N N . LYS B 1 175 ? 0.726 16.232 38.991 1.00 12.26 168 LYS B N 1
ATOM 2884 C CA . LYS B 1 175 ? -0.363 16.865 38.216 1.00 12.27 168 LYS B CA 1
ATOM 2885 C C . LYS B 1 175 ? -1.722 16.224 38.470 1.00 12.97 168 LYS B C 1
ATOM 2886 O O . LYS B 1 175 ? -2.702 16.896 38.801 1.00 11.33 168 LYS B O 1
ATOM 2892 N N . ASN B 1 176 ? -1.792 14.910 38.349 1.00 11.32 169 ASN B N 1
ATOM 2893 C CA . ASN B 1 176 ? -3.066 14.270 38.479 1.00 11.20 169 ASN B CA 1
ATOM 2894 C C . ASN B 1 176 ? -3.609 14.271 39.875 1.00 10.22 169 ASN B C 1
ATOM 2895 O O . ASN B 1 176 ? -4.806 14.475 40.080 1.00 10.30 169 ASN B O 1
ATOM 2900 N N . ARG B 1 177 ? -2.719 14.073 40.851 1.00 10.77 170 ARG B N 1
ATOM 2901 C CA . ARG B 1 177 ? -3.165 14.123 42.218 1.00 11.59 170 ARG B CA 1
ATOM 2902 C C . ARG B 1 177 ? -3.715 15.531 42.566 1.00 10.70 170 ARG B C 1
ATOM 2903 O O . ARG B 1 177 ? -4.781 15.664 43.182 1.00 10.40 170 ARG B O 1
ATOM 2911 N N . PHE B 1 178 ? -2.970 16.570 42.184 1.00 10.14 171 PHE B N 1
ATOM 2912 C CA . PHE B 1 178 ? -3.435 17.900 42.483 1.00 9.41 171 PHE B CA 1
ATOM 2913 C C . PHE B 1 178 ? -4.756 18.215 41.785 1.00 9.63 171 PHE B C 1
ATOM 2914 O O . PHE B 1 178 ? -5.684 18.778 42.377 1.00 10.69 171 PHE B O 1
ATOM 2922 N N . LYS B 1 179 ? -4.847 17.882 40.502 1.00 10.63 172 LYS B N 1
ATOM 2923 C CA . LYS B 1 179 ? -6.068 18.077 39.765 1.00 9.68 172 LYS B CA 1
ATOM 2924 C C . LYS B 1 179 ? -7.249 17.364 40.441 1.00 9.57 172 LYS B C 1
ATOM 2925 O O . LYS B 1 179 ? -8.308 17.954 40.569 1.00 10.20 172 LYS B O 1
ATOM 2931 N N . ASP B 1 180 ? -7.026 16.151 40.949 1.00 11.65 173 ASP B N 1
ATOM 2932 C CA . ASP B 1 180 ? -8.121 15.458 41.619 1.00 11.21 173 ASP B CA 1
ATOM 2933 C C . ASP B 1 180 ? -8.514 16.169 42.926 1.00 10.63 173 ASP B C 1
ATOM 2934 O O . ASP B 1 180 ? -9.688 16.278 43.230 1.00 10.68 173 ASP B O 1
ATOM 2939 N N . GLN B 1 181 ? -7.527 16.715 43.635 1.00 9.72 174 GLN B N 1
ATOM 2940 C CA . GLN B 1 181 ? -7.850 17.444 44.894 1.00 10.20 174 GLN B CA 1
ATOM 2941 C C . GLN B 1 181 ? -8.610 18.724 44.569 1.00 10.26 174 GLN B C 1
ATOM 2942 O O . GLN B 1 181 ? -9.553 19.109 45.297 1.00 10.79 174 GLN B O 1
ATOM 2948 N N . VAL B 1 182 ? -8.173 19.438 43.526 1.00 10.05 175 VAL B N 1
ATOM 2949 C CA . VAL B 1 182 ? -8.871 20.660 43.124 1.00 9.62 175 VAL B CA 1
ATOM 2950 C C . VAL B 1 182 ? -10.299 20.374 42.686 1.00 9.27 175 VAL B C 1
ATOM 2951 O O . VAL B 1 182 ? -11.237 21.089 43.082 1.00 10.24 175 VAL B O 1
ATOM 2955 N N . TYR B 1 183 ? -10.469 19.336 41.854 1.00 10.17 176 TYR B N 1
ATOM 2956 C CA . TYR B 1 183 ? -11.816 19.003 41.414 1.00 8.93 176 TYR B CA 1
ATOM 2957 C C . TYR B 1 183 ? -12.734 18.666 42.602 1.00 9.55 176 TYR B C 1
ATOM 2958 O O . TYR B 1 183 ? -13.890 19.042 42.644 1.00 9.76 176 TYR B O 1
ATOM 2967 N N . SER B 1 184 ? -12.206 17.958 43.592 1.00 9.96 177 SER B N 1
ATOM 2968 C CA . SER B 1 184 ? -13.010 17.589 44.761 1.00 11.57 177 SER B CA 1
ATOM 2969 C C . SER B 1 184 ? -13.452 18.860 45.526 1.00 11.00 177 SER B C 1
ATOM 2970 O O . SER B 1 184 ? -14.598 18.960 45.958 1.00 12.12 177 SER B O 1
ATOM 2973 N N . LEU B 1 185 ? -12.524 19.807 45.690 1.00 9.47 178 LEU B N 1
ATOM 2974 C CA . LEU B 1 185 ? -12.959 21.086 46.328 1.00 10.39 178 LEU B CA 1
ATOM 2975 C C . LEU B 1 185 ? -13.946 21.865 45.458 1.00 11.52 178 LEU B C 1
ATOM 2976 O O . LEU B 1 185 ? -14.926 22.397 45.983 1.00 11.26 178 LEU B O 1
ATOM 2981 N N . LEU B 1 186 ? -13.759 21.932 44.131 1.00 11.39 179 LEU B N 1
ATOM 2982 C CA . LEU B 1 186 ? -14.726 22.649 43.297 1.00 10.81 179 LEU B CA 1
ATOM 2983 C C . LEU B 1 186 ? -16.075 21.999 43.462 1.00 12.53 179 LEU B C 1
ATOM 2984 O O . LEU B 1 186 ? -17.075 22.692 43.566 1.00 12.88 179 LEU B O 1
ATOM 2989 N N . ASN B 1 187 ? -16.117 20.671 43.587 1.00 12.77 180 ASN B N 1
ATOM 2990 C CA . ASN B 1 187 ? -17.409 19.996 43.747 1.00 13.36 180 ASN B CA 1
ATOM 2991 C C . ASN B 1 187 ? -18.100 20.445 45.041 1.00 12.62 180 ASN B C 1
ATOM 2992 O O . ASN B 1 187 ? -19.323 20.609 45.050 1.00 13.70 180 ASN B O 1
ATOM 2997 N N . VAL B 1 188 ? -17.348 20.638 46.114 1.00 11.27 181 VAL B N 1
ATOM 2998 C CA . VAL B 1 188 ? -17.952 21.113 47.374 1.00 11.95 181 VAL B CA 1
ATOM 2999 C C . VAL B 1 188 ? -18.531 22.507 47.185 1.00 11.54 181 VAL B C 1
ATOM 3000 O O . VAL B 1 188 ? -19.546 22.869 47.816 1.00 13.50 181 VAL B O 1
ATOM 3004 N N . PHE B 1 189 ? -17.864 23.344 46.410 1.00 11.58 182 PHE B N 1
ATOM 3005 C CA . PHE B 1 189 ? -18.332 24.722 46.198 1.00 11.48 182 PHE B CA 1
ATOM 3006 C C . PHE B 1 189 ? -19.567 24.855 45.360 1.00 11.97 182 PHE B C 1
ATOM 3007 O O . PHE B 1 189 ? -20.181 25.948 45.329 1.00 12.99 182 PHE B O 1
ATOM 3015 N N . LEU B 1 190 ? -19.947 23.801 44.656 1.00 11.92 183 LEU B N 1
ATOM 3016 C CA . LEU B 1 190 ? -21.104 23.857 43.779 1.00 14.04 183 LEU B CA 1
ATOM 3017 C C . LEU B 1 190 ? -22.378 23.397 44.423 1.00 14.67 183 LEU B C 1
ATOM 3018 O O . LEU B 1 190 ? -22.376 22.399 45.122 1.00 17.50 183 LEU B O 1
ATOM 3023 N N . LYS B 1 191 ? -23.467 24.115 44.115 1.00 15.58 184 LYS B N 1
ATOM 3024 C CA . LYS B 1 191 ? -24.803 23.791 44.627 1.00 18.57 184 LYS B CA 1
ATOM 3025 C C . LYS B 1 191 ? -25.507 22.882 43.625 1.00 22.67 184 LYS B C 1
ATOM 3026 O O . LYS B 1 191 ? -25.084 22.834 42.454 1.00 29.88 184 LYS B O 1
#

Sequence (348 aa):
KDKIIDNAITLFSEKGYDGTTLDDISKSVNIKKASLYYHYDNKEEIYRKSVENCFNYFIDFYSIDGLYQFLFKFIFDVDERYIKLYVQLSSAPEALNSEIKHHLQEINTTLHDELIKYYDPTHIALDKEDFINILFLETWYFRASFSQKFGIIEDSKNRFKDQVYSLLNVFLKKDKIIDNAITLFSEKGYDGTTLDDISKSVNIKKASLYYHYDNKEEIYRKSVENCFNYFIDFRNYSIDGLYQFLFKFIFDVDERYIKLYVQLSSAPEALNSEIKHHLQEINTTLHDELIKYYDPTHIALDKEDFINILFLETWYFRASFSQKFGIIEDSKNRFKDQVYSLLNVFLK